Protein AF-S0G0C1-F1 (afdb_monomer)

Radius of gyration: 18.17 Å; Cα contacts (8 Å, |Δi|>4): 486; chains: 1; bounding box: 39×40×50 Å

Secondary structure (DSSP, 8-state):
-TT-----HHHHH-TT--EEEEEETTTTEEEEEE-TTT-----HHHHT-TT------------BSSTGGGT-S----------PPPHHHHHHHHHHHHHHHHTT-EEEEEEESS--SHHHHHHHHTTSTTT-GGGGTEEE-SSGGG-SEEEEESS-BTTTHHHHHHHHHHS-SS-EEEEESHHHHH-GGGTT-TTB-SSGGGTS--SEEE--SSPPHHHHHHHHHHHHTT-

Mean predicted aligned error: 5.71 Å

pLDDT: mean 88.4, std 12.8, range [38.88, 98.38]

Structure (mmCIF, N/CA/C/O backbone):
data_AF-S0G0C1-F1
#
_entry.id   AF-S0G0C1-F1
#
loop_
_atom_site.group_PDB
_atom_site.id
_atom_site.type_symbol
_atom_site.label_atom_id
_atom_site.label_alt_id
_atom_site.label_comp_id
_atom_site.label_asym_id
_atom_site.label_entity_id
_atom_site.label_seq_id
_atom_site.pdbx_PDB_ins_code
_atom_site.Cartn_x
_atom_site.Cartn_y
_atom_site.Cartn_z
_atom_site.occupancy
_atom_site.B_iso_or_equiv
_atom_site.auth_seq_id
_atom_site.auth_comp_id
_atom_site.auth_asym_id
_atom_site.auth_atom_id
_atom_site.pdbx_PDB_model_num
ATOM 1 N N . TYR A 1 1 ? 11.234 12.259 -21.292 1.00 58.41 1 TYR A N 1
ATOM 2 C CA . TYR A 1 1 ? 10.669 11.653 -22.522 1.00 58.41 1 TYR A CA 1
ATOM 3 C C . TYR A 1 1 ? 11.617 11.627 -23.709 1.00 58.41 1 TYR A C 1
ATOM 5 O O . TYR A 1 1 ? 11.768 10.564 -24.295 1.00 58.41 1 TYR A O 1
ATOM 13 N N . ASN A 1 2 ? 12.287 12.736 -24.037 1.00 68.00 2 ASN A N 1
ATOM 14 C CA . ASN A 1 2 ? 13.099 12.875 -25.260 1.00 68.00 2 ASN A CA 1
ATOM 15 C C . ASN A 1 2 ? 14.220 11.831 -25.434 1.00 68.00 2 ASN A C 1
ATOM 17 O O . ASN A 1 2 ? 14.673 11.603 -26.547 1.00 68.00 2 ASN A O 1
ATOM 21 N N . LYS A 1 3 ? 14.640 11.166 -24.351 1.00 79.38 3 LYS A N 1
ATOM 22 C CA . LYS A 1 3 ? 15.651 10.099 -24.375 1.00 79.38 3 LYS A CA 1
ATOM 23 C C . LYS A 1 3 ? 15.099 8.716 -24.766 1.00 79.38 3 LYS A C 1
ATOM 25 O O . LYS A 1 3 ? 15.868 7.824 -25.092 1.00 79.38 3 LYS A O 1
ATOM 30 N N . CYS A 1 4 ? 13.785 8.478 -24.717 1.00 84.25 4 CYS A N 1
ATOM 31 C CA . CYS A 1 4 ? 13.235 7.132 -24.921 1.00 84.25 4 CYS A CA 1
ATOM 32 C C . CYS A 1 4 ? 13.182 6.744 -26.408 1.00 84.25 4 CYS A C 1
ATOM 34 O O . CYS A 1 4 ? 12.347 7.248 -27.156 1.00 84.25 4 CYS A O 1
ATOM 36 N N . LYS A 1 5 ? 13.996 5.759 -26.814 1.00 86.88 5 LYS A N 1
ATOM 37 C CA . LYS A 1 5 ? 13.983 5.167 -28.169 1.00 86.88 5 LYS A CA 1
ATOM 38 C C . LYS A 1 5 ? 12.897 4.109 -28.407 1.00 86.88 5 LYS A C 1
ATOM 40 O O . LYS A 1 5 ? 12.878 3.485 -29.461 1.00 86.88 5 LYS A O 1
ATOM 45 N N . LYS A 1 6 ? 12.001 3.871 -27.440 1.00 86.19 6 LYS A N 1
ATOM 46 C CA . LYS A 1 6 ? 10.905 2.881 -27.539 1.00 86.19 6 LYS A CA 1
ATOM 47 C C . LYS A 1 6 ? 11.386 1.447 -27.844 1.00 86.19 6 LYS A C 1
ATOM 49 O O . LYS A 1 6 ? 10.664 0.664 -28.444 1.00 86.19 6 LYS A O 1
ATOM 54 N N . CYS A 1 7 ? 12.581 1.077 -27.375 1.00 88.88 7 CYS A N 1
ATOM 55 C CA . CYS A 1 7 ? 13.188 -0.244 -27.593 1.00 88.88 7 CYS A CA 1
ATOM 56 C C . CYS A 1 7 ? 12.572 -1.389 -26.764 1.00 88.88 7 CYS A C 1
ATOM 58 O O . CYS A 1 7 ? 13.008 -2.526 -26.884 1.00 88.88 7 CYS A O 1
ATOM 60 N N . MET A 1 8 ? 11.594 -1.099 -25.897 1.00 88.81 8 MET A N 1
ATOM 61 C CA . MET A 1 8 ? 10.890 -2.058 -25.026 1.00 88.81 8 MET A CA 1
ATOM 62 C C . MET A 1 8 ? 11.746 -2.811 -23.986 1.00 88.81 8 MET A C 1
ATOM 64 O O . MET A 1 8 ? 11.192 -3.612 -23.236 1.00 88.81 8 MET A O 1
ATOM 68 N N . ALA A 1 9 ? 13.041 -2.501 -23.848 1.00 91.12 9 ALA A N 1
ATOM 69 C CA . ALA A 1 9 ? 13.940 -3.139 -22.874 1.00 91.12 9 ALA A CA 1
ATOM 70 C C . ALA A 1 9 ? 13.406 -3.101 -21.424 1.00 91.12 9 ALA A C 1
ATOM 72 O O . ALA A 1 9 ? 13.517 -4.068 -20.671 1.00 91.12 9 ALA A O 1
ATOM 73 N N . CYS A 1 10 ? 12.762 -1.995 -21.042 1.00 90.31 10 CYS A N 1
ATOM 74 C CA . CYS A 1 10 ? 12.160 -1.825 -19.722 1.00 90.31 10 CYS A CA 1
ATOM 75 C C . CYS A 1 10 ? 10.945 -2.735 -19.485 1.00 90.31 10 CYS A C 1
ATOM 77 O O . CYS A 1 10 ? 10.747 -3.208 -18.370 1.00 90.31 10 CYS A O 1
ATOM 79 N N . THR A 1 11 ? 10.145 -3.005 -20.518 1.00 91.00 11 THR A N 1
ATOM 80 C CA . THR A 1 11 ? 9.007 -3.926 -20.435 1.00 91.00 11 THR A CA 1
ATOM 81 C C . THR A 1 11 ? 9.489 -5.367 -20.336 1.00 91.00 11 THR A C 1
ATOM 83 O O . THR A 1 11 ? 8.985 -6.103 -19.494 1.00 91.00 11 THR A O 1
ATOM 86 N N . SER A 1 12 ? 10.491 -5.762 -21.130 1.00 92.38 12 SER A N 1
ATOM 87 C CA . SER A 1 12 ? 11.014 -7.136 -21.117 1.00 92.38 12 SER A CA 1
ATOM 88 C C . SER A 1 12 ? 11.659 -7.534 -19.792 1.00 92.38 12 SER A C 1
ATOM 90 O O . SER A 1 12 ? 11.591 -8.700 -19.421 1.00 92.38 12 SER A O 1
ATOM 92 N N . ILE A 1 13 ? 12.269 -6.585 -19.074 1.00 94.94 13 ILE A N 1
ATOM 93 C CA . ILE A 1 13 ? 12.916 -6.861 -17.784 1.00 94.94 13 ILE A CA 1
ATOM 94 C C . ILE A 1 13 ? 11.969 -6.703 -16.586 1.00 94.94 13 ILE A C 1
ATOM 96 O O . ILE A 1 13 ? 12.332 -7.046 -15.464 1.00 94.94 13 ILE A O 1
ATOM 100 N N . CYS A 1 14 ? 10.766 -6.150 -16.779 1.00 93.44 14 CYS A N 1
ATOM 101 C CA . CYS A 1 14 ? 9.859 -5.858 -15.675 1.00 93.44 14 CYS A CA 1
ATOM 102 C C . CYS A 1 14 ? 9.277 -7.161 -15.096 1.00 93.44 14 CYS A C 1
ATOM 104 O O . CYS A 1 14 ? 8.438 -7.784 -15.750 1.00 93.44 14 CYS A O 1
ATOM 106 N N . PRO A 1 15 ? 9.625 -7.553 -13.855 1.00 93.94 15 PRO A N 1
ATOM 107 C CA . PRO A 1 15 ? 9.252 -8.862 -13.314 1.00 93.94 15 PRO A CA 1
ATOM 108 C C . PRO A 1 15 ? 7.744 -8.990 -13.089 1.00 93.94 15 PRO A C 1
ATOM 110 O O . PRO A 1 15 ? 7.184 -10.078 -13.170 1.00 93.94 15 PRO A O 1
ATOM 113 N N . THR A 1 16 ? 7.070 -7.869 -12.825 1.00 93.06 16 THR A N 1
ATOM 114 C CA . THR A 1 16 ? 5.619 -7.830 -12.655 1.00 93.06 16 THR A CA 1
ATOM 115 C C . THR A 1 16 ? 4.889 -7.420 -13.924 1.00 93.06 16 THR A C 1
ATOM 117 O O . THR A 1 16 ? 3.667 -7.411 -13.923 1.00 93.06 16 THR A O 1
ATOM 120 N N . GLY A 1 17 ? 5.572 -7.070 -15.017 1.00 91.69 17 GLY A N 1
ATOM 121 C CA . GLY A 1 17 ? 4.913 -6.533 -16.214 1.00 91.69 17 GLY A CA 1
ATOM 122 C C . GLY A 1 17 ? 4.162 -5.213 -15.976 1.00 91.69 17 GLY A C 1
ATOM 123 O O . GLY A 1 17 ? 3.226 -4.905 -16.705 1.00 91.69 17 GLY A O 1
ATOM 124 N N . ALA A 1 18 ? 4.553 -4.436 -14.960 1.00 91.38 18 ALA A N 1
ATOM 125 C CA . ALA A 1 18 ? 3.944 -3.145 -14.64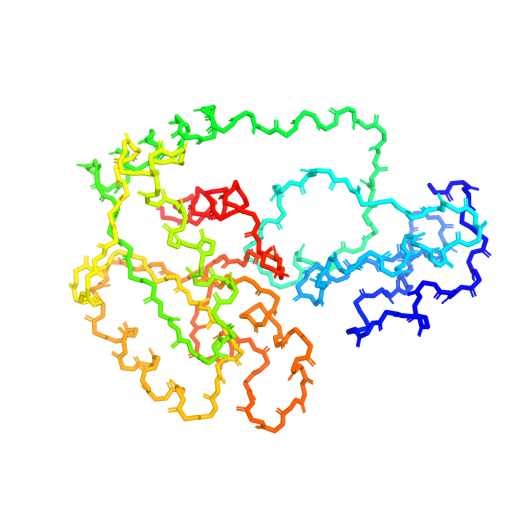0 1.00 91.38 18 ALA A CA 1
ATOM 126 C C . ALA A 1 18 ? 4.203 -2.063 -15.705 1.00 91.38 18 ALA A C 1
ATOM 128 O O . ALA A 1 18 ? 3.490 -1.064 -15.737 1.00 91.38 18 ALA A O 1
ATOM 129 N N . ILE A 1 19 ? 5.220 -2.232 -16.559 1.00 89.56 19 ILE A N 1
ATOM 130 C CA . ILE A 1 19 ? 5.557 -1.274 -17.620 1.00 89.56 19 ILE A CA 1
ATOM 131 C C . ILE A 1 19 ? 4.833 -1.649 -18.908 1.00 89.56 19 ILE A C 1
ATOM 133 O O . ILE A 1 19 ? 5.162 -2.647 -19.551 1.00 89.56 19 ILE A O 1
ATOM 137 N N . VAL A 1 20 ? 3.892 -0.802 -19.310 1.00 86.12 20 VAL A N 1
ATOM 138 C CA . VAL A 1 20 ? 3.053 -0.973 -20.500 1.00 86.12 20 VAL A CA 1
ATOM 139 C C . VAL A 1 20 ? 3.313 0.141 -21.509 1.00 86.12 2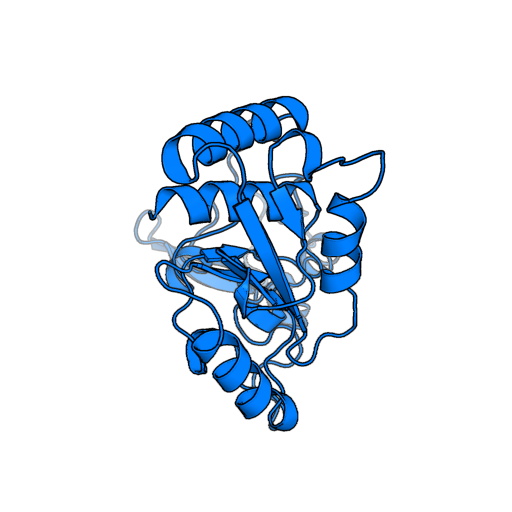0 VAL A C 1
ATOM 141 O O . VAL A 1 20 ? 3.807 1.203 -21.154 1.00 86.12 20 VAL A O 1
ATOM 144 N N . PHE A 1 21 ? 2.975 -0.078 -22.778 1.00 81.50 21 PHE A N 1
ATOM 145 C CA . PHE A 1 21 ? 2.969 0.984 -23.787 1.00 81.50 21 PHE A CA 1
ATOM 146 C C . PHE A 1 21 ? 1.531 1.416 -24.042 1.00 81.50 21 PHE A C 1
ATOM 148 O O . PHE A 1 21 ? 0.760 0.659 -24.639 1.00 81.50 21 PHE A O 1
ATOM 155 N N . ALA A 1 22 ? 1.186 2.620 -23.601 1.00 74.88 22 ALA A N 1
ATOM 156 C CA . ALA A 1 22 ? -0.139 3.196 -23.775 1.00 74.88 22 ALA A CA 1
ATOM 157 C C . ALA A 1 22 ? -0.137 4.213 -24.916 1.00 74.88 22 ALA A C 1
ATOM 159 O O . ALA A 1 22 ? 0.857 4.913 -25.136 1.00 74.88 22 ALA A O 1
ATOM 160 N N . ASP A 1 23 ? -1.246 4.276 -25.647 1.00 68.81 23 ASP A N 1
ATOM 161 C CA . ASP A 1 23 ? -1.465 5.308 -26.652 1.00 68.81 23 ASP A CA 1
ATOM 162 C C . ASP A 1 23 ? -1.625 6.667 -25.961 1.00 68.81 23 ASP A C 1
ATOM 164 O O . ASP A 1 23 ? -2.352 6.804 -24.977 1.00 68.81 23 ASP A O 1
ATOM 168 N N . ASN A 1 24 ? -0.903 7.673 -26.450 1.00 64.88 24 ASN A N 1
ATOM 169 C CA . ASN A 1 24 ? -1.082 9.053 -26.031 1.00 64.88 24 ASN A CA 1
ATOM 170 C C . ASN A 1 24 ? -1.898 9.791 -27.097 1.00 64.88 24 ASN A C 1
ATOM 172 O O . ASN A 1 24 ? -1.365 10.130 -28.158 1.00 64.88 24 ASN A O 1
ATOM 176 N N . ASP A 1 25 ? -3.163 10.082 -26.791 1.00 57.62 25 ASP A N 1
ATOM 177 C CA . ASP A 1 25 ? -4.084 10.794 -27.687 1.00 57.62 25 ASP A CA 1
ATOM 178 C C . ASP A 1 25 ? -3.567 12.182 -28.102 1.00 57.62 25 ASP A C 1
ATOM 180 O O . ASP A 1 25 ? -3.892 12.665 -29.188 1.00 57.62 25 ASP A O 1
ATOM 184 N N . ARG A 1 26 ? -2.718 12.819 -27.278 1.00 58.47 26 ARG A N 1
ATOM 185 C CA . ARG A 1 26 ? -2.145 14.145 -27.574 1.00 58.47 26 ARG A CA 1
ATOM 186 C C . ARG A 1 26 ? -1.020 14.098 -28.602 1.00 58.47 26 ARG A C 1
ATOM 188 O O . ARG A 1 26 ? -0.867 15.039 -29.371 1.00 58.47 26 ARG A O 1
ATOM 195 N N . GLU A 1 27 ? -0.239 13.023 -28.622 1.00 59.16 27 GLU A N 1
ATOM 196 C CA . GLU A 1 27 ? 0.945 12.909 -29.487 1.00 59.16 27 GLU A CA 1
ATOM 197 C C . GLU A 1 27 ? 0.770 11.878 -30.607 1.00 59.16 27 GLU A C 1
ATOM 199 O O . GLU A 1 27 ? 1.657 11.743 -31.445 1.00 59.16 27 GLU A O 1
ATOM 204 N N . LYS A 1 28 ? -0.352 11.139 -30.641 1.00 60.28 28 LYS A N 1
ATOM 205 C CA . LYS A 1 28 ? -0.570 9.982 -31.532 1.00 60.28 28 LYS A CA 1
ATOM 206 C C . LYS A 1 28 ? 0.601 8.994 -31.500 1.00 60.28 28 LYS A C 1
ATOM 208 O O . LYS A 1 28 ? 0.934 8.370 -32.507 1.00 60.28 28 LYS A O 1
ATOM 213 N N . THR A 1 29 ? 1.262 8.866 -30.350 1.00 64.31 29 THR A N 1
ATOM 214 C CA . THR A 1 29 ? 2.368 7.927 -30.178 1.00 64.31 29 THR A CA 1
ATOM 215 C C . THR A 1 29 ? 2.191 7.067 -28.940 1.00 64.31 29 THR A C 1
ATOM 217 O O . THR A 1 29 ? 1.666 7.512 -27.922 1.00 64.31 29 THR A O 1
ATOM 220 N N . ARG A 1 30 ? 2.668 5.819 -29.024 1.00 72.00 30 ARG A N 1
ATOM 221 C CA . ARG A 1 30 ? 2.769 4.931 -27.866 1.00 72.00 30 ARG A CA 1
ATOM 222 C C . ARG A 1 30 ? 3.937 5.349 -26.989 1.00 72.00 30 ARG A C 1
ATOM 224 O O . ARG A 1 30 ? 5.081 5.392 -27.460 1.00 72.00 30 ARG A O 1
ATOM 231 N N . LEU A 1 31 ? 3.645 5.630 -25.725 1.00 75.19 31 LEU A N 1
ATOM 232 C CA . LEU A 1 31 ? 4.629 5.964 -24.703 1.00 75.19 31 LEU A CA 1
ATOM 233 C C . LEU A 1 31 ? 4.635 4.892 -23.609 1.00 75.19 31 LEU A C 1
ATOM 235 O O . LEU A 1 31 ? 3.587 4.310 -23.314 1.00 75.19 31 LEU A O 1
ATOM 239 N N . PRO A 1 32 ? 5.801 4.614 -23.001 1.00 78.75 32 PRO A N 1
ATOM 240 C CA . PRO A 1 32 ? 5.847 3.762 -21.828 1.00 78.75 32 PRO A CA 1
ATOM 241 C C . PRO A 1 32 ? 5.080 4.426 -20.675 1.00 78.75 32 PRO A C 1
ATOM 243 O O . PRO A 1 32 ? 5.220 5.622 -20.417 1.00 78.75 32 PRO A O 1
ATOM 246 N N . ALA A 1 33 ? 4.294 3.629 -19.970 1.00 83.25 33 ALA A N 1
ATOM 247 C CA . ALA A 1 33 ? 3.552 3.980 -18.775 1.00 83.25 33 ALA A CA 1
ATOM 248 C C . ALA A 1 33 ? 3.768 2.895 -17.716 1.00 83.25 33 ALA A C 1
ATOM 250 O O . ALA A 1 33 ? 4.158 1.769 -18.029 1.00 83.25 33 ALA A O 1
ATOM 251 N N . VAL A 1 34 ? 3.537 3.245 -16.453 1.00 87.31 34 VAL A N 1
ATOM 252 C CA . VAL A 1 34 ? 3.719 2.330 -15.325 1.00 87.31 34 VAL A CA 1
ATOM 253 C C . VAL A 1 34 ? 2.393 2.179 -14.600 1.00 87.31 34 VAL A C 1
ATOM 255 O O . VAL A 1 34 ? 1.842 3.161 -14.112 1.00 87.31 34 VAL A O 1
ATOM 258 N N . ASN A 1 35 ? 1.918 0.943 -14.496 1.00 90.12 35 ASN A N 1
ATOM 259 C CA . ASN A 1 35 ? 0.816 0.571 -13.620 1.00 90.12 35 ASN A CA 1
ATOM 260 C C . ASN A 1 35 ? 1.337 0.563 -12.178 1.00 90.12 35 ASN A C 1
ATOM 262 O O . ASN A 1 35 ? 2.011 -0.381 -11.754 1.00 90.12 35 ASN A O 1
ATOM 266 N N . LEU A 1 36 ? 1.084 1.637 -11.428 1.00 91.38 36 LEU A N 1
ATOM 267 C CA . LEU A 1 36 ? 1.636 1.811 -10.079 1.00 91.38 36 LEU A CA 1
ATOM 268 C C . LEU A 1 36 ? 1.088 0.790 -9.081 1.00 91.38 36 LEU A C 1
ATOM 270 O O . LEU A 1 36 ? 1.766 0.470 -8.111 1.00 91.38 36 LEU A O 1
ATOM 274 N N . ASP A 1 37 ? -0.099 0.241 -9.330 1.00 92.12 37 ASP A N 1
ATOM 275 C CA . ASP A 1 37 ? -0.665 -0.830 -8.514 1.00 92.12 37 ASP A CA 1
ATOM 276 C C . ASP A 1 37 ? 0.098 -2.157 -8.657 1.00 92.12 37 ASP A C 1
ATOM 278 O O . ASP A 1 37 ? 0.025 -2.987 -7.752 1.00 92.12 37 ASP A O 1
ATOM 282 N N . GLU A 1 38 ? 0.836 -2.357 -9.755 1.00 92.06 38 GLU A N 1
ATOM 283 C CA . GLU A 1 38 ? 1.632 -3.563 -10.041 1.00 92.06 38 GLU A CA 1
ATOM 284 C C . GLU A 1 38 ? 3.149 -3.346 -9.881 1.00 92.06 38 GLU A C 1
ATOM 286 O O . GLU A 1 38 ? 3.923 -4.308 -9.819 1.00 92.06 38 GLU A O 1
ATOM 291 N N . CYS A 1 39 ? 3.606 -2.092 -9.844 1.00 92.38 39 CYS A N 1
ATOM 292 C CA . CYS A 1 39 ? 5.021 -1.761 -9.727 1.00 92.38 39 CYS A CA 1
ATOM 293 C C . CYS A 1 39 ? 5.558 -2.101 -8.329 1.00 92.38 39 CYS A C 1
ATOM 295 O O . CYS A 1 39 ? 5.056 -1.617 -7.317 1.00 92.38 39 CYS A O 1
ATOM 297 N N . ILE A 1 40 ? 6.639 -2.883 -8.281 1.00 93.88 40 ILE A N 1
ATOM 298 C CA . ILE A 1 40 ? 7.344 -3.230 -7.035 1.00 93.88 40 ILE A CA 1
ATOM 299 C C . ILE A 1 40 ? 8.591 -2.369 -6.785 1.00 93.88 40 ILE A C 1
ATOM 301 O O . ILE A 1 40 ? 9.372 -2.674 -5.897 1.00 93.88 40 ILE A O 1
ATOM 305 N N . PHE A 1 41 ? 8.807 -1.317 -7.582 1.00 92.31 41 PHE A N 1
ATOM 306 C CA . PHE A 1 41 ? 9.917 -0.364 -7.422 1.00 92.31 41 PHE A CA 1
ATOM 307 C C . PHE A 1 41 ? 11.326 -0.998 -7.373 1.00 92.31 41 PHE A C 1
ATOM 309 O O . PHE A 1 41 ? 12.247 -0.438 -6.792 1.00 92.31 41 PHE A O 1
ATOM 316 N N . CYS A 1 42 ? 11.519 -2.135 -8.051 1.00 93.88 42 CYS A N 1
ATOM 317 C CA . CYS A 1 42 ? 12.779 -2.896 -8.079 1.00 93.88 42 CYS A CA 1
ATOM 318 C C . CYS A 1 42 ? 13.929 -2.265 -8.886 1.00 93.88 42 CYS A C 1
ATOM 320 O O . CYS A 1 42 ? 15.000 -2.849 -8.943 1.00 93.88 42 CYS A O 1
ATOM 322 N N . ARG A 1 43 ? 13.712 -1.121 -9.549 1.00 93.25 43 ARG A N 1
ATOM 323 C CA . ARG A 1 43 ? 14.701 -0.398 -10.381 1.00 93.25 43 ARG A CA 1
ATOM 324 C C . ARG A 1 43 ? 15.252 -1.096 -11.624 1.00 93.25 43 ARG A C 1
ATOM 326 O O . ARG A 1 43 ? 15.898 -0.426 -12.421 1.00 93.25 43 ARG A O 1
ATOM 333 N N . PHE A 1 44 ? 14.911 -2.351 -11.907 1.00 94.62 44 PHE A N 1
ATOM 334 C CA . PHE A 1 44 ? 15.421 -3.028 -13.109 1.00 94.62 44 PHE A CA 1
ATOM 335 C C . PHE A 1 44 ? 15.173 -2.271 -14.420 1.00 94.62 44 PHE A C 1
ATOM 337 O O . PHE A 1 44 ? 16.005 -2.308 -15.321 1.00 94.62 44 PHE A O 1
ATOM 34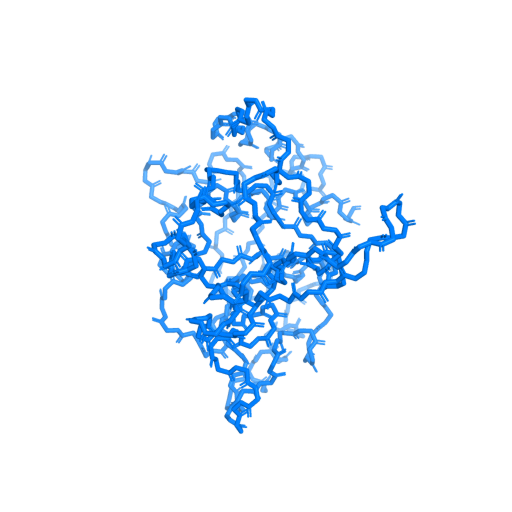4 N N . CYS A 1 45 ? 14.058 -1.550 -14.539 1.00 92.38 45 CYS A N 1
ATOM 345 C CA . CYS A 1 45 ? 13.772 -0.736 -15.717 1.00 92.38 45 CYS A CA 1
ATOM 346 C C . CYS A 1 45 ? 14.671 0.500 -15.869 1.00 92.38 45 CYS A C 1
ATOM 348 O O . CYS A 1 45 ? 14.900 0.925 -16.998 1.00 92.38 45 CYS A O 1
ATOM 350 N N . GLU A 1 46 ? 15.148 1.068 -14.763 1.00 91.94 46 GLU A N 1
ATOM 351 C CA . GLU A 1 46 ? 16.103 2.180 -14.718 1.00 91.94 46 GLU A CA 1
ATOM 352 C C . GLU A 1 46 ? 17.505 1.663 -15.069 1.00 91.94 46 GLU A C 1
ATOM 354 O O . GLU A 1 46 ? 18.134 2.180 -15.989 1.00 91.94 46 GLU A O 1
ATOM 359 N N . GLU A 1 47 ? 17.932 0.567 -14.437 1.00 94.19 47 GLU A N 1
ATOM 360 C CA . GLU A 1 47 ? 19.251 -0.053 -14.646 1.00 94.19 47 GLU A CA 1
ATOM 361 C C . GLU A 1 47 ? 19.458 -0.584 -16.071 1.00 94.19 47 GLU A C 1
ATOM 363 O O . GLU A 1 47 ? 20.560 -0.517 -16.608 1.00 94.19 47 GLU A O 1
ATOM 368 N N . ASN A 1 48 ? 18.398 -1.097 -16.703 1.00 93.88 48 ASN A N 1
ATOM 369 C CA . ASN A 1 48 ? 18.471 -1.717 -18.030 1.00 93.88 48 ASN A CA 1
ATOM 370 C C . ASN A 1 48 ? 18.011 -0.788 -19.162 1.00 93.88 48 ASN A C 1
ATOM 372 O O . ASN A 1 48 ? 17.842 -1.244 -20.294 1.00 93.88 48 ASN A O 1
ATOM 376 N N . CYS A 1 49 ? 17.766 0.500 -18.897 1.00 91.50 49 CYS A N 1
ATOM 377 C CA . CYS A 1 49 ? 17.421 1.445 -19.955 1.00 91.50 49 CYS A CA 1
ATOM 378 C C . CYS A 1 49 ? 18.697 1.937 -20.663 1.00 91.50 49 CYS A C 1
ATOM 380 O O . CYS A 1 49 ? 19.431 2.724 -20.067 1.00 91.50 49 CYS A O 1
ATOM 382 N N . PRO A 1 50 ? 18.941 1.594 -21.948 1.00 91.06 50 PRO A N 1
ATOM 383 C CA . PRO A 1 50 ? 20.184 1.978 -22.634 1.00 91.06 50 PRO A CA 1
ATOM 384 C C . PRO A 1 50 ? 20.374 3.495 -22.756 1.00 91.06 50 PRO A C 1
ATOM 386 O O . PRO A 1 50 ? 21.490 3.986 -22.864 1.00 91.06 50 PRO A O 1
ATOM 389 N N . GLU A 1 51 ? 19.268 4.239 -22.737 1.00 90.06 51 GLU A N 1
ATOM 390 C CA . GLU A 1 51 ? 19.244 5.691 -22.923 1.00 90.06 51 GLU A CA 1
ATOM 391 C C . GLU A 1 51 ? 19.086 6.463 -21.603 1.00 90.06 51 GLU A C 1
ATOM 393 O O . GLU A 1 51 ? 18.991 7.692 -21.619 1.00 90.06 51 GLU A O 1
ATOM 398 N N . GLY A 1 52 ? 18.962 5.763 -20.465 1.00 87.19 52 GLY A N 1
ATOM 399 C CA . GLY A 1 52 ? 18.649 6.391 -19.176 1.00 87.19 52 GLY A CA 1
ATOM 400 C C . GLY A 1 52 ? 17.347 7.205 -19.213 1.00 87.19 52 GLY A C 1
ATOM 401 O O . GLY A 1 52 ? 17.261 8.295 -18.649 1.00 87.19 52 GLY A O 1
ATOM 402 N N . ALA A 1 53 ? 16.346 6.729 -19.961 1.00 86.12 53 ALA A N 1
ATOM 403 C CA . ALA A 1 53 ? 15.081 7.434 -20.167 1.00 86.12 53 ALA A CA 1
ATOM 404 C C . ALA A 1 53 ? 14.067 7.229 -19.027 1.00 86.12 53 ALA A C 1
ATOM 406 O O . ALA A 1 53 ? 13.071 7.951 -18.970 1.00 86.12 53 ALA A O 1
ATOM 407 N N . ILE A 1 54 ? 14.305 6.245 -18.157 1.00 84.62 54 ILE A N 1
ATOM 408 C CA . ILE A 1 54 ? 13.504 5.932 -16.970 1.00 84.62 54 ILE A CA 1
ATOM 409 C C . ILE A 1 54 ? 14.376 6.196 -15.749 1.00 84.62 54 ILE A C 1
ATOM 411 O O . ILE A 1 54 ? 15.518 5.751 -15.712 1.00 84.62 54 ILE A O 1
ATOM 415 N N . CYS A 1 55 ? 13.824 6.906 -14.770 1.00 84.44 55 CYS A N 1
ATOM 416 C CA . CYS A 1 55 ? 14.491 7.239 -13.519 1.00 84.44 55 CYS A CA 1
ATOM 417 C C . CYS A 1 55 ? 13.482 7.124 -12.372 1.00 84.44 55 CYS A C 1
ATOM 419 O O . CYS A 1 55 ? 12.338 7.577 -12.514 1.00 84.44 55 CYS A O 1
ATOM 421 N N . LEU A 1 56 ? 13.878 6.508 -11.256 1.00 83.38 56 LEU A N 1
ATOM 422 C CA . LEU A 1 56 ? 13.051 6.491 -10.050 1.00 83.38 56 LEU A CA 1
ATOM 423 C C . LEU A 1 56 ? 13.247 7.789 -9.268 1.00 83.38 56 LEU A C 1
ATOM 425 O O . LEU A 1 56 ? 14.351 8.117 -8.837 1.00 83.38 56 LEU A O 1
ATOM 429 N N . THR A 1 57 ? 12.148 8.493 -9.015 1.00 82.38 57 THR A N 1
ATOM 430 C CA . THR A 1 57 ? 12.151 9.709 -8.198 1.00 82.38 57 THR A CA 1
ATOM 431 C C . THR A 1 57 ? 11.880 9.395 -6.725 1.00 82.38 57 THR A C 1
ATOM 433 O O . THR A 1 57 ? 11.532 8.274 -6.351 1.00 82.38 57 THR A O 1
ATOM 436 N N . ASN A 1 58 ? 12.018 10.406 -5.865 1.00 81.12 58 ASN A N 1
ATOM 437 C CA . ASN A 1 58 ? 11.670 10.313 -4.444 1.00 81.12 58 ASN A CA 1
ATOM 438 C C . ASN A 1 58 ? 10.204 10.659 -4.139 1.00 81.12 58 ASN A C 1
ATOM 440 O O . ASN A 1 58 ? 9.835 10.752 -2.969 1.00 81.12 58 ASN A O 1
ATOM 444 N N . ARG A 1 59 ? 9.370 10.836 -5.170 1.00 83.31 59 ARG A N 1
ATOM 445 C CA . ARG A 1 59 ? 7.949 11.144 -5.010 1.00 83.31 59 ARG A CA 1
ATOM 446 C C . ARG A 1 59 ? 7.231 9.977 -4.335 1.00 83.31 59 ARG A C 1
ATOM 448 O O . ARG A 1 59 ? 7.283 8.850 -4.824 1.00 83.31 59 ARG A O 1
ATOM 455 N N . PHE A 1 60 ? 6.528 10.257 -3.244 1.00 86.88 60 PHE A N 1
ATOM 456 C CA . PHE A 1 60 ? 5.825 9.243 -2.450 1.00 86.88 60 PHE A CA 1
ATOM 457 C C . PHE A 1 60 ? 4.302 9.447 -2.438 1.00 86.88 60 PHE A C 1
ATOM 459 O O . PHE A 1 60 ? 3.558 8.557 -2.026 1.00 86.88 60 PHE A O 1
ATOM 466 N N . GLU A 1 61 ? 3.818 10.587 -2.935 1.00 89.06 61 GLU A N 1
ATOM 467 C CA . GLU A 1 61 ? 2.414 11.000 -3.007 1.00 89.06 61 GLU A CA 1
ATOM 468 C C . GLU A 1 61 ? 1.663 10.279 -4.143 1.00 89.06 61 GLU A C 1
ATOM 470 O O . GLU A 1 61 ? 1.070 10.895 -5.032 1.00 89.06 61 GLU A O 1
ATOM 475 N N . LEU A 1 62 ? 1.741 8.947 -4.143 1.00 90.12 62 LEU A N 1
ATOM 476 C CA . LEU A 1 62 ? 1.246 8.073 -5.208 1.00 90.12 62 LEU A CA 1
ATOM 477 C C . LEU A 1 62 ? -0.072 7.377 -4.856 1.00 90.12 62 LEU A C 1
ATOM 479 O O . LEU A 1 62 ? -0.673 6.755 -5.726 1.00 90.12 62 LEU A O 1
ATOM 483 N N . ALA A 1 63 ? -0.531 7.464 -3.603 1.00 93.19 63 ALA A N 1
ATOM 484 C CA . ALA A 1 63 ? -1.770 6.818 -3.179 1.00 93.19 63 ALA A CA 1
ATOM 485 C C . ALA A 1 63 ? -2.971 7.332 -3.987 1.00 93.19 63 ALA A C 1
ATOM 487 O O . ALA A 1 63 ? -3.064 8.530 -4.261 1.00 93.19 63 ALA A O 1
ATOM 488 N N . GLN A 1 64 ? -3.922 6.466 -4.341 1.00 94.19 64 GLN A N 1
ATOM 489 C CA . GLN A 1 64 ? -5.103 6.822 -5.140 1.00 94.19 64 GLN A CA 1
ATOM 490 C C . GLN A 1 64 ? -6.392 6.209 -4.596 1.00 94.19 64 GLN A C 1
ATOM 492 O O . GLN A 1 64 ? -6.368 5.294 -3.785 1.00 94.19 64 GLN A O 1
ATOM 497 N N . LYS A 1 65 ? -7.537 6.738 -5.042 1.00 93.00 65 LYS A N 1
ATOM 498 C CA . LYS A 1 65 ? -8.875 6.292 -4.609 1.00 93.00 65 LYS A CA 1
ATOM 499 C C . LYS A 1 65 ? -9.404 5.080 -5.389 1.00 93.00 65 LYS A C 1
ATOM 501 O O . LYS A 1 65 ? -10.419 4.515 -4.998 1.00 93.00 65 LYS A O 1
ATOM 506 N N . SER A 1 66 ? -8.756 4.709 -6.492 1.00 92.56 66 SER A N 1
ATOM 507 C CA . SER A 1 66 ? -9.108 3.542 -7.303 1.00 92.56 66 SER A CA 1
ATOM 508 C C . SER A 1 66 ? -7.872 2.960 -7.991 1.00 92.56 66 SER A C 1
ATOM 510 O O . SER A 1 66 ? -6.849 3.643 -8.121 1.00 92.56 66 SER A O 1
ATOM 512 N N . ARG A 1 67 ? -7.966 1.705 -8.447 1.00 89.44 67 ARG A N 1
ATOM 513 C CA . ARG A 1 67 ? -6.895 1.036 -9.204 1.00 89.44 67 ARG A CA 1
ATOM 514 C C . ARG A 1 67 ? -6.685 1.668 -10.571 1.00 89.44 67 ARG A C 1
ATOM 516 O O . ARG A 1 67 ? -5.555 1.804 -11.019 1.00 89.44 67 ARG A O 1
ATOM 523 N N . GLU A 1 68 ? -7.756 2.111 -11.214 1.00 89.00 68 GLU A N 1
ATOM 524 C CA . GLU A 1 68 ? -7.707 2.767 -12.522 1.00 89.00 68 GLU A CA 1
ATOM 525 C C . GLU A 1 68 ? -6.884 4.056 -12.444 1.00 89.00 68 GLU A C 1
ATOM 527 O O . GLU A 1 68 ? -6.064 4.321 -13.319 1.00 89.00 68 GLU A O 1
ATOM 532 N N . ALA A 1 69 ? -7.017 4.813 -11.349 1.00 88.62 69 ALA A N 1
ATOM 533 C CA . ALA A 1 69 ? -6.216 6.010 -11.103 1.00 88.62 69 ALA A CA 1
ATOM 534 C C . ALA A 1 69 ? -4.725 5.710 -10.843 1.00 88.62 69 ALA A C 1
ATOM 536 O O . ALA A 1 69 ? -3.891 6.597 -11.004 1.00 88.62 69 ALA A O 1
ATOM 537 N N . LEU A 1 70 ? -4.365 4.476 -10.464 1.00 88.75 70 LEU A N 1
ATOM 538 C CA . LEU A 1 70 ? -2.967 4.017 -10.404 1.00 88.75 70 LEU A CA 1
ATOM 539 C C . LEU A 1 70 ? -2.421 3.581 -11.775 1.00 88.75 70 LEU A C 1
ATOM 541 O O . LEU A 1 70 ? -1.214 3.372 -11.904 1.00 88.75 70 LEU A O 1
ATOM 545 N N . ARG A 1 71 ? -3.288 3.449 -12.787 1.00 86.56 71 ARG A N 1
ATOM 546 C CA . ARG A 1 71 ? -2.964 2.972 -14.145 1.00 86.56 71 ARG A CA 1
ATOM 547 C C . ARG A 1 71 ? -3.142 4.029 -15.237 1.00 86.56 71 ARG A C 1
ATOM 549 O O . ARG A 1 71 ? -2.770 3.788 -16.385 1.00 86.56 71 ARG A O 1
ATOM 556 N N . SER A 1 72 ? -3.716 5.189 -14.921 1.00 68.81 72 SER A N 1
ATOM 557 C CA . SER A 1 72 ? -3.920 6.272 -15.888 1.00 68.81 72 SER A CA 1
ATOM 558 C C . SER A 1 72 ? -2.578 6.721 -16.494 1.00 68.81 72 SER A C 1
ATOM 560 O O . SER A 1 72 ? -1.728 7.269 -15.794 1.00 68.81 72 SER A O 1
ATOM 562 N N . SER A 1 73 ? -2.385 6.440 -17.789 1.00 54.44 73 SER A N 1
ATOM 563 C CA . SER A 1 73 ? -1.184 6.735 -18.595 1.00 54.44 73 SER A CA 1
ATOM 564 C C . SER A 1 73 ? -1.142 8.187 -19.104 1.00 54.44 73 SER A C 1
ATOM 566 O O . SER A 1 73 ? -2.204 8.797 -19.206 1.00 54.44 73 SER A O 1
ATOM 568 N N . PRO A 1 74 ? 0.012 8.730 -19.554 1.00 52.19 74 PRO A N 1
ATOM 569 C CA . PRO A 1 74 ? 1.398 8.424 -19.202 1.00 52.19 74 PRO A CA 1
ATOM 570 C C . PRO A 1 74 ? 1.832 9.257 -17.981 1.00 52.19 74 PRO A C 1
ATOM 572 O O . PRO A 1 74 ? 1.373 10.381 -17.778 1.00 52.19 74 PRO A O 1
ATOM 575 N N . LEU A 1 75 ? 2.747 8.724 -17.168 1.00 51.62 75 LEU A N 1
ATOM 576 C CA . LEU A 1 75 ? 3.374 9.464 -16.070 1.00 51.62 75 LEU A CA 1
ATOM 577 C C . LEU A 1 75 ? 4.196 10.624 -16.641 1.00 51.62 75 LEU A C 1
ATOM 579 O O . LEU A 1 75 ? 5.390 10.458 -16.875 1.00 51.62 75 LEU A O 1
ATOM 583 N N . TYR A 1 76 ? 3.578 11.794 -16.856 1.00 44.41 76 TYR A N 1
ATOM 584 C CA . TYR A 1 76 ? 4.280 13.074 -16.959 1.00 44.41 76 TYR A CA 1
ATOM 585 C C . TYR A 1 76 ? 5.095 13.259 -15.677 1.00 44.41 76 TYR A C 1
ATOM 587 O O . TYR A 1 76 ? 4.640 13.850 -14.705 1.00 44.41 76 TYR A O 1
ATOM 595 N N . ILE A 1 77 ? 6.304 12.703 -15.661 1.00 50.50 77 ILE A N 1
ATOM 596 C CA . ILE A 1 77 ? 7.361 13.139 -14.766 1.00 50.50 77 ILE A CA 1
ATOM 597 C C . ILE A 1 77 ? 7.924 14.380 -15.454 1.00 50.50 77 ILE A C 1
ATOM 599 O O . ILE A 1 77 ? 8.851 14.290 -16.261 1.00 50.50 77 ILE A O 1
ATOM 603 N N . GLN A 1 78 ? 7.253 15.517 -15.251 1.00 43.03 78 GLN A N 1
ATOM 604 C CA . GLN A 1 78 ? 7.889 16.807 -15.477 1.00 43.03 78 GLN A CA 1
ATOM 605 C C . GLN A 1 78 ? 9.088 16.908 -14.534 1.00 43.03 78 GLN A C 1
ATOM 607 O O . GLN A 1 78 ? 9.071 16.369 -13.427 1.00 43.03 78 GLN A O 1
ATOM 612 N N . GLU A 1 79 ? 10.113 17.608 -15.007 1.00 40.06 79 GLU A N 1
ATOM 613 C CA . GLU A 1 79 ? 11.261 18.119 -14.253 1.00 40.06 79 GLU A CA 1
ATOM 614 C C . GLU A 1 79 ? 10.835 19.160 -13.203 1.00 40.06 79 GLU A C 1
ATOM 616 O O . GLU A 1 79 ? 11.582 20.087 -12.912 1.00 40.06 79 GLU A O 1
ATOM 621 N N . ASP A 1 80 ? 9.629 19.048 -12.645 1.00 38.88 80 ASP A N 1
ATOM 622 C CA . ASP A 1 80 ? 9.315 19.811 -11.456 1.00 38.88 80 ASP A CA 1
ATOM 623 C C . ASP A 1 80 ? 10.261 19.276 -10.389 1.00 38.88 80 ASP A C 1
ATOM 625 O O . ASP A 1 80 ? 10.339 18.063 -10.167 1.00 38.88 80 ASP A O 1
ATOM 629 N N . GLU A 1 81 ? 11.031 20.164 -9.768 1.00 42.66 81 GLU A N 1
ATOM 630 C CA . GLU A 1 81 ? 11.696 19.886 -8.505 1.00 42.66 81 GLU A CA 1
ATOM 631 C C . GLU A 1 81 ? 10.619 19.376 -7.545 1.00 42.66 81 GLU A C 1
ATOM 633 O O . GLU A 1 81 ? 9.909 20.149 -6.902 1.00 42.66 81 GLU A O 1
ATOM 638 N N . VAL A 1 82 ? 10.412 18.056 -7.503 1.00 44.00 82 VAL A N 1
ATOM 639 C CA . VA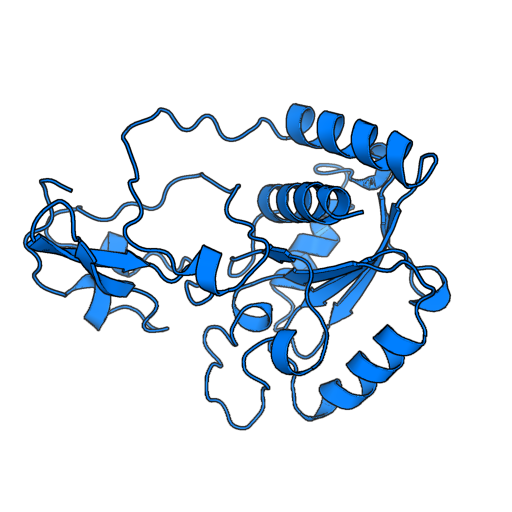L A 1 82 ? 9.433 17.460 -6.606 1.00 44.00 82 VAL A CA 1
ATOM 640 C C . VAL A 1 82 ? 10.073 17.502 -5.232 1.00 44.00 82 VAL A C 1
ATOM 642 O O . VAL A 1 82 ? 10.713 16.549 -4.783 1.00 44.00 82 VAL A O 1
ATOM 645 N N . MET A 1 83 ? 9.915 18.648 -4.577 1.00 44.34 83 MET A N 1
ATOM 646 C CA . MET A 1 83 ? 9.963 18.748 -3.135 1.00 44.34 83 MET A CA 1
ATOM 647 C C . MET A 1 83 ? 8.887 17.797 -2.616 1.00 44.34 83 MET A C 1
ATOM 649 O O . MET A 1 83 ? 7.707 18.143 -2.578 1.00 44.34 83 MET A O 1
ATOM 653 N N . GLY A 1 84 ? 9.280 16.566 -2.281 1.00 55.38 84 GLY A N 1
ATOM 654 C CA . GLY A 1 84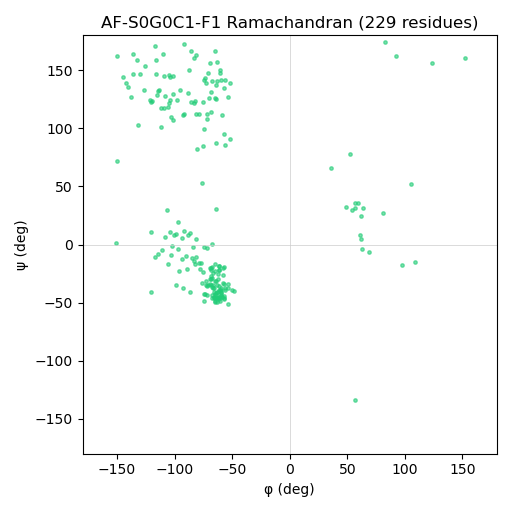 ? 8.418 15.702 -1.485 1.00 55.38 84 GLY A CA 1
ATOM 655 C C . GLY A 1 84 ? 7.987 16.485 -0.250 1.00 55.38 84 GLY A C 1
ATOM 656 O O . GLY A 1 84 ? 8.799 17.234 0.306 1.00 55.38 84 GLY A O 1
ATOM 657 N N . LEU A 1 85 ? 6.719 16.366 0.152 1.00 62.91 85 LEU A N 1
ATOM 658 C CA . LEU A 1 85 ? 6.274 17.039 1.370 1.00 62.91 85 LEU A CA 1
ATOM 659 C C . LEU A 1 85 ? 7.196 16.641 2.525 1.00 62.91 85 LEU A C 1
ATOM 661 O O . LEU A 1 85 ? 7.411 15.456 2.791 1.00 62.91 85 LEU A O 1
ATOM 665 N N . GLU A 1 86 ? 7.735 17.639 3.219 1.00 79.50 86 GLU A N 1
ATOM 666 C CA . GLU A 1 86 ? 8.494 17.388 4.433 1.00 79.50 86 GLU A CA 1
ATOM 667 C C . GLU A 1 86 ? 7.595 16.631 5.419 1.00 79.50 86 GLU A C 1
ATOM 669 O O . GLU A 1 86 ? 6.418 16.969 5.592 1.00 79.50 86 GLU A O 1
ATOM 674 N N . TYR A 1 87 ? 8.138 15.585 6.044 1.00 80.12 87 TYR A N 1
ATOM 675 C CA . TYR A 1 87 ? 7.396 14.673 6.920 1.00 80.12 87 TYR A CA 1
ATOM 676 C C . TYR A 1 87 ? 6.544 15.420 7.959 1.00 80.12 87 TYR A C 1
ATOM 678 O O . TYR A 1 87 ? 5.390 15.077 8.212 1.00 80.12 87 TYR A O 1
ATOM 686 N N . GLU A 1 88 ? 7.103 16.495 8.515 1.00 85.12 88 GLU A N 1
ATOM 687 C CA . GLU A 1 88 ? 6.456 17.341 9.512 1.00 85.12 88 GLU A CA 1
ATOM 688 C C . GLU A 1 88 ? 5.235 18.092 8.961 1.00 85.12 88 GLU A C 1
ATOM 690 O O . GLU A 1 88 ? 4.204 18.183 9.629 1.00 85.12 88 GLU A O 1
ATOM 695 N N . LEU A 1 89 ? 5.312 18.609 7.731 1.00 86.69 89 LEU A N 1
ATOM 696 C CA . LEU A 1 89 ? 4.193 19.300 7.091 1.00 86.69 89 LEU A CA 1
ATOM 697 C C . LEU A 1 89 ? 3.050 18.326 6.791 1.00 86.69 89 LEU A C 1
ATOM 699 O O . LEU A 1 89 ? 1.888 18.626 7.076 1.00 86.69 89 LEU A O 1
ATOM 703 N N . LEU A 1 90 ? 3.386 17.144 6.270 1.00 85.38 90 LEU A N 1
ATOM 704 C CA . LEU A 1 90 ? 2.419 16.078 6.018 1.00 85.38 90 LEU A CA 1
ATOM 705 C C . LEU A 1 90 ? 1.722 15.642 7.317 1.00 85.38 90 LEU A C 1
ATOM 707 O O . LEU A 1 90 ? 0.500 15.494 7.362 1.00 85.38 90 LEU A O 1
ATOM 711 N N . GLY A 1 91 ? 2.497 15.494 8.388 1.00 84.38 91 GLY A N 1
ATOM 712 C CA . GLY A 1 91 ? 1.999 15.167 9.715 1.00 84.38 91 GLY A CA 1
ATOM 713 C C . GLY A 1 91 ? 1.067 16.224 10.313 1.00 84.38 91 GLY A C 1
ATOM 714 O O . GLY A 1 91 ? 0.021 15.887 10.871 1.00 84.38 91 GLY A O 1
ATOM 715 N N . LYS A 1 92 ? 1.377 17.514 10.141 1.00 89.12 92 LYS A N 1
ATOM 716 C CA . LYS A 1 92 ? 0.491 18.616 10.563 1.00 89.12 92 LYS A CA 1
ATOM 717 C C . LYS A 1 92 ? -0.856 18.573 9.843 1.00 89.12 92 LYS A C 1
ATOM 719 O O . LYS A 1 92 ? -1.893 18.610 10.503 1.00 89.12 92 LYS A O 1
ATOM 724 N N . GLN A 1 93 ? -0.844 18.398 8.520 1.00 89.50 93 GLN A N 1
ATOM 725 C CA . GLN A 1 93 ? -2.072 18.248 7.727 1.00 89.50 93 GLN A CA 1
ATOM 726 C C . GLN A 1 93 ? -2.897 17.035 8.176 1.00 89.50 93 GLN A C 1
ATOM 728 O O . GLN A 1 93 ? -4.128 17.092 8.238 1.00 89.50 93 GLN A O 1
ATOM 733 N N . LEU A 1 94 ? -2.223 15.929 8.502 1.00 88.06 94 LEU A N 1
ATOM 734 C CA . LEU A 1 94 ? -2.865 14.726 9.020 1.00 88.06 94 LEU A CA 1
ATOM 735 C C . LEU A 1 94 ? -3.546 14.991 10.361 1.00 88.06 94 LEU A C 1
ATOM 737 O O . LEU A 1 94 ? -4.730 14.690 10.504 1.00 88.06 94 LEU A O 1
ATOM 741 N N . LYS A 1 95 ? -2.834 15.617 11.300 1.00 89.56 95 LYS A N 1
ATOM 742 C CA . LYS A 1 95 ? -3.360 15.974 12.619 1.00 89.56 95 LYS A CA 1
ATOM 743 C C . LYS A 1 95 ? -4.602 16.857 12.524 1.00 89.56 95 LYS A C 1
ATOM 745 O O . LYS A 1 95 ? -5.604 16.568 13.174 1.00 89.56 95 LYS A O 1
ATOM 750 N N . GLU A 1 96 ? -4.567 17.897 11.693 1.00 91.00 96 GLU A N 1
ATOM 751 C CA . GLU A 1 96 ? -5.714 18.788 11.470 1.00 91.00 96 GLU A CA 1
ATOM 752 C C . GLU A 1 96 ? -6.945 18.013 10.983 1.00 91.00 96 GLU A C 1
ATOM 754 O O . GLU A 1 96 ? -8.046 18.167 11.524 1.00 91.00 96 GLU A O 1
ATOM 759 N N . LYS A 1 97 ? -6.758 17.107 10.013 1.00 89.00 97 LYS A N 1
ATOM 760 C CA . LYS A 1 97 ? -7.854 16.271 9.515 1.00 89.00 97 LYS A CA 1
ATOM 761 C C . LYS A 1 97 ? -8.377 15.300 10.566 1.00 89.00 97 LYS A C 1
ATOM 763 O O . LYS A 1 97 ? -9.595 15.219 10.730 1.00 89.00 97 LYS A O 1
ATOM 768 N N . VAL A 1 98 ? -7.499 14.608 11.293 1.00 87.69 98 VAL A N 1
ATOM 769 C CA . VAL A 1 98 ? -7.888 13.693 12.381 1.00 87.69 98 VAL A CA 1
ATOM 770 C C . VAL A 1 98 ? -8.719 14.434 13.429 1.00 87.69 98 VAL A C 1
ATOM 772 O O . VAL A 1 98 ? -9.780 13.960 13.832 1.00 87.69 98 VAL A O 1
ATOM 775 N N . TYR A 1 99 ? -8.296 15.638 13.816 1.00 89.31 99 TYR A N 1
ATOM 776 C CA . TYR A 1 99 ? -9.011 16.456 14.795 1.00 89.31 99 TYR A CA 1
ATOM 777 C C . TYR A 1 99 ? -10.395 16.865 14.293 1.00 89.31 99 TYR A C 1
ATOM 779 O O . TYR A 1 99 ? -11.366 16.765 15.041 1.00 89.31 99 TYR A O 1
ATOM 787 N N . SER A 1 100 ? -10.496 17.275 13.026 1.00 88.88 100 SER A N 1
ATOM 788 C CA . SER A 1 100 ? -11.769 17.700 12.434 1.00 88.88 100 SER A CA 1
ATOM 789 C C . SER A 1 100 ? -12.771 16.559 12.223 1.00 88.88 100 SER A C 1
ATOM 791 O O . SER A 1 100 ? -13.972 16.783 12.347 1.00 88.88 100 SER A O 1
ATOM 793 N N . ARG A 1 101 ? -12.304 15.343 11.901 1.00 87.44 101 ARG A N 1
ATOM 794 C CA . ARG A 1 101 ? -13.170 14.216 11.511 1.00 87.44 101 ARG A CA 1
ATOM 795 C C . ARG A 1 101 ? -13.457 13.229 12.634 1.00 87.44 101 ARG A C 1
ATOM 797 O O . ARG A 1 101 ? -14.563 12.708 12.693 1.00 87.44 101 ARG A O 1
ATOM 804 N N . PHE A 1 102 ? -12.489 12.996 13.516 1.00 85.38 102 PHE A N 1
ATOM 805 C CA . PHE A 1 102 ? -12.562 11.952 14.543 1.00 85.38 102 PHE A CA 1
ATOM 806 C C . PHE A 1 102 ? -12.452 12.498 15.968 1.00 85.38 102 PHE A C 1
ATOM 808 O O . PHE A 1 102 ? -12.269 11.743 16.917 1.00 85.38 102 PHE A O 1
ATOM 815 N N . GLY A 1 103 ? -12.526 13.820 16.152 1.00 81.25 103 GLY A N 1
ATOM 816 C CA . GLY A 1 103 ? -12.516 14.403 17.492 1.00 81.25 103 GLY A CA 1
ATOM 817 C C . GLY A 1 103 ? -11.217 14.152 18.262 1.00 81.25 103 GLY A C 1
ATOM 818 O O . GLY A 1 103 ? -11.266 14.110 19.490 1.00 81.25 103 GLY A O 1
ATOM 819 N N . LYS A 1 104 ? -10.085 14.060 17.533 1.00 82.31 104 LYS A N 1
ATOM 820 C CA . LYS A 1 104 ? -8.663 14.014 17.969 1.00 82.31 104 LYS A CA 1
ATOM 821 C C . LYS A 1 104 ? -7.939 12.675 17.807 1.00 82.31 104 LYS A C 1
ATOM 823 O O . LYS A 1 104 ? -6.712 12.698 17.850 1.00 82.31 104 LYS A O 1
ATOM 828 N N . SER A 1 105 ? -8.633 11.558 17.592 1.00 92.50 105 SER A N 1
ATOM 829 C CA . SER A 1 105 ? -7.985 10.238 17.511 1.00 92.50 105 SER A CA 1
ATOM 830 C C . SER A 1 105 ? -8.539 9.372 16.385 1.00 92.50 105 SER A C 1
ATOM 832 O O . SER A 1 105 ? -9.741 9.136 16.345 1.00 92.50 105 SER A O 1
ATOM 834 N N . LEU A 1 106 ? -7.663 8.854 15.526 1.00 94.88 106 LEU A N 1
ATOM 835 C CA . LEU A 1 106 ? -7.963 7.814 14.546 1.00 94.88 106 LEU A CA 1
ATOM 836 C C . LEU A 1 106 ? -7.381 6.484 15.033 1.00 94.88 106 LEU A C 1
ATOM 838 O O . LEU A 1 106 ? -6.164 6.368 15.207 1.00 94.88 106 LEU A O 1
ATOM 842 N N . HIS A 1 107 ? -8.227 5.470 15.188 1.00 96.75 107 HIS A N 1
ATOM 843 C CA . HIS A 1 107 ? -7.788 4.130 15.564 1.00 96.75 107 HIS A CA 1
ATOM 844 C C . HIS A 1 107 ? -7.665 3.233 14.337 1.00 96.75 107 HIS A C 1
ATOM 846 O O . HIS 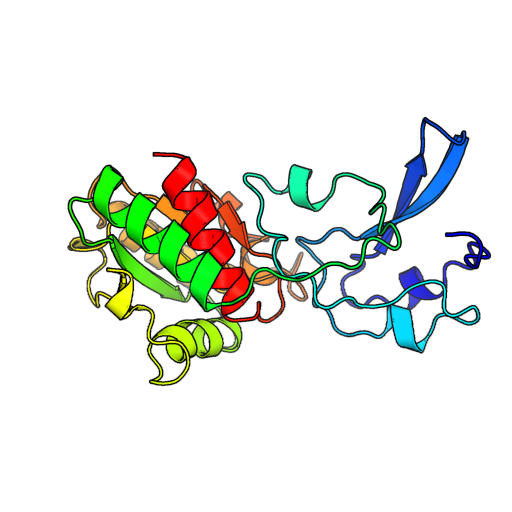A 1 107 ? -8.615 3.034 13.578 1.00 96.75 107 HIS A O 1
ATOM 852 N N . ILE A 1 108 ? -6.483 2.660 14.150 1.00 97.56 108 ILE A N 1
ATOM 853 C CA . ILE A 1 108 ? -6.147 1.832 12.998 1.00 97.56 108 ILE A CA 1
ATOM 854 C C . ILE A 1 108 ? -5.923 0.392 13.450 1.00 97.56 108 ILE A C 1
ATOM 856 O O . ILE A 1 108 ? -5.160 0.142 14.382 1.00 97.56 108 ILE A O 1
ATOM 860 N N . ARG A 1 109 ? -6.519 -0.577 12.752 1.00 97.88 109 ARG A N 1
ATOM 861 C CA . ARG A 1 109 ? -6.098 -1.981 12.831 1.00 97.88 109 ARG A CA 1
ATOM 862 C C . ARG A 1 109 ? -5.428 -2.382 11.525 1.00 97.88 109 ARG A C 1
ATOM 864 O O . ARG A 1 109 ? -6.057 -2.390 10.472 1.00 97.88 109 ARG A O 1
ATOM 871 N N . GLU A 1 110 ? -4.153 -2.732 11.602 1.00 97.88 110 GLU A N 1
ATOM 872 C CA . GLU A 1 110 ? -3.470 -3.419 10.508 1.00 97.88 110 GLU A CA 1
ATOM 873 C C . GLU A 1 110 ? -3.946 -4.880 10.423 1.00 97.88 110 GLU A C 1
ATOM 875 O O . GLU A 1 110 ? -4.232 -5.522 11.428 1.00 97.88 110 GLU A O 1
ATOM 880 N N . VAL A 1 111 ? -4.157 -5.386 9.215 1.00 97.88 111 VAL A N 1
ATOM 881 C CA . VAL A 1 111 ? -4.641 -6.742 8.970 1.00 97.88 111 VAL A CA 1
ATOM 882 C C . VAL A 1 111 ? -3.752 -7.364 7.910 1.00 97.88 111 VAL A C 1
ATOM 884 O O . VAL A 1 111 ? -3.903 -7.084 6.720 1.00 97.88 111 VAL A O 1
ATOM 887 N N . ASP A 1 112 ? -2.852 -8.234 8.354 1.00 97.56 112 ASP A N 1
ATOM 888 C CA . ASP A 1 112 ? -2.092 -9.099 7.464 1.00 97.56 112 ASP A CA 1
ATOM 889 C C . ASP A 1 112 ? -3.031 -10.132 6.828 1.00 97.56 112 ASP A C 1
ATOM 891 O O . ASP A 1 112 ? -3.599 -10.990 7.508 1.00 97.56 112 ASP A O 1
ATOM 895 N N . ALA A 1 113 ? -3.215 -10.040 5.510 1.00 96.81 113 ALA A N 1
ATOM 896 C CA . ALA A 1 113 ? -4.004 -10.982 4.725 1.00 96.81 113 ALA A CA 1
ATOM 897 C C . ALA A 1 113 ? -3.126 -11.915 3.864 1.00 96.81 113 ALA A C 1
ATOM 899 O O . ALA A 1 113 ? -3.551 -12.374 2.803 1.00 96.81 113 ALA A O 1
ATOM 900 N N . GLY A 1 114 ? -1.903 -12.231 4.287 1.00 95.06 114 GLY A N 1
ATOM 901 C CA . GLY A 1 114 ? -0.942 -13.046 3.531 1.00 95.06 114 GLY A CA 1
ATOM 902 C C . GLY A 1 114 ? 0.178 -12.199 2.931 1.00 95.06 114 GLY A C 1
ATOM 903 O O . GLY A 1 114 ? 0.408 -12.215 1.717 1.00 95.06 114 GLY A O 1
ATOM 904 N N . SER A 1 115 ? 0.814 -11.402 3.779 1.00 95.31 115 SER A N 1
ATOM 905 C CA . SER A 1 115 ? 1.976 -10.571 3.504 1.00 95.31 115 SER A CA 1
ATOM 906 C C . SER A 1 115 ? 3.282 -11.358 3.671 1.00 95.31 115 SER A C 1
ATOM 908 O O . SER A 1 115 ? 3.321 -12.457 4.217 1.00 95.31 115 SER A O 1
ATOM 910 N N . CYS A 1 116 ? 4.380 -10.787 3.176 1.00 95.38 116 CYS A N 1
ATOM 911 C CA . CYS A 1 116 ? 5.742 -11.274 3.404 1.00 95.38 116 CYS A CA 1
ATOM 912 C C . CYS A 1 116 ? 6.454 -10.521 4.543 1.00 95.38 116 CYS A C 1
ATOM 914 O O . CYS A 1 116 ? 7.683 -10.507 4.586 1.00 95.38 116 CYS A O 1
ATOM 916 N N . ASN A 1 117 ? 5.701 -9.845 5.417 1.00 96.44 117 ASN A N 1
ATOM 917 C CA . ASN A 1 117 ? 6.164 -8.957 6.492 1.00 96.44 117 ASN A CA 1
ATOM 918 C C . ASN A 1 117 ? 6.806 -7.633 6.045 1.00 96.44 117 ASN A C 1
ATOM 920 O O . ASN A 1 117 ? 7.087 -6.780 6.882 1.00 96.44 117 ASN A O 1
ATOM 924 N N . GLY A 1 118 ? 7.027 -7.413 4.745 1.00 96.81 118 GLY A N 1
ATOM 925 C CA . GLY A 1 118 ? 7.663 -6.184 4.258 1.00 96.81 118 GLY A CA 1
ATOM 926 C C . GLY A 1 118 ? 6.825 -4.926 4.510 1.00 96.81 118 GLY A C 1
ATOM 927 O O . GLY A 1 118 ? 7.328 -3.943 5.045 1.00 96.81 118 GLY A O 1
ATOM 928 N N . CYS A 1 119 ? 5.538 -4.947 4.144 1.00 97.62 119 CYS A N 1
ATOM 929 C CA . CYS A 1 119 ? 4.647 -3.802 4.386 1.00 97.62 119 CYS A CA 1
ATOM 930 C C . CYS A 1 119 ? 4.331 -3.642 5.878 1.00 97.62 119 CYS A C 1
ATOM 932 O O . CYS A 1 119 ? 4.229 -2.521 6.362 1.00 97.62 119 CYS A O 1
ATOM 934 N N . ASP A 1 120 ? 4.228 -4.754 6.601 1.00 97.62 120 ASP A N 1
ATOM 935 C CA . ASP A 1 120 ? 3.927 -4.793 8.034 1.00 97.62 120 ASP A CA 1
ATOM 936 C C . ASP A 1 120 ? 5.074 -4.169 8.839 1.00 97.62 120 ASP A C 1
ATOM 938 O O . ASP A 1 120 ? 4.847 -3.419 9.786 1.00 97.62 120 ASP A O 1
ATOM 942 N N . TYR A 1 121 ? 6.326 -4.387 8.422 1.00 96.88 121 TYR A N 1
ATOM 943 C CA . TYR A 1 121 ? 7.487 -3.738 9.031 1.00 96.88 121 TYR A CA 1
ATOM 944 C C . TYR A 1 121 ? 7.479 -2.215 8.832 1.00 96.88 121 TYR A C 1
ATOM 946 O O . TYR A 1 121 ? 7.724 -1.477 9.784 1.00 96.88 121 TYR A O 1
ATOM 954 N N . GLU A 1 122 ? 7.134 -1.728 7.636 1.00 97.06 122 GLU A N 1
ATOM 955 C CA . GLU A 1 122 ? 7.009 -0.284 7.376 1.00 97.06 122 GLU A CA 1
ATOM 956 C C . GLU A 1 122 ? 5.840 0.351 8.144 1.00 97.06 122 GLU A C 1
ATOM 958 O O . GLU A 1 122 ? 5.956 1.479 8.624 1.00 97.06 122 GLU A O 1
ATOM 963 N N . ILE A 1 123 ? 4.731 -0.376 8.322 1.00 97.25 123 ILE A N 1
ATOM 964 C CA . ILE A 1 123 ? 3.617 0.065 9.173 1.00 97.25 123 ILE A CA 1
ATOM 965 C C . ILE A 1 123 ? 4.068 0.141 10.636 1.00 97.25 123 ILE A C 1
ATOM 967 O O . ILE A 1 123 ? 3.837 1.156 11.290 1.00 97.25 123 ILE A O 1
ATOM 971 N N . ASN A 1 124 ? 4.772 -0.876 11.141 1.00 95.56 124 ASN A N 1
ATOM 972 C CA . ASN A 1 124 ? 5.333 -0.860 12.494 1.00 95.56 124 ASN A CA 1
ATOM 973 C C . ASN A 1 124 ? 6.350 0.277 12.685 1.00 95.56 124 ASN A C 1
ATOM 975 O O . ASN A 1 124 ? 6.384 0.915 13.739 1.00 95.56 124 ASN A O 1
ATOM 979 N N . ALA A 1 125 ? 7.138 0.596 11.654 1.00 95.25 125 ALA A N 1
ATOM 980 C CA . ALA A 1 125 ? 8.097 1.695 11.691 1.00 95.25 125 ALA A CA 1
ATOM 981 C C . ALA A 1 125 ? 7.431 3.066 11.908 1.00 95.25 125 ALA A C 1
ATOM 983 O O . ALA A 1 125 ? 8.097 3.977 12.410 1.00 95.25 125 ALA A O 1
ATOM 984 N N . LEU A 1 126 ? 6.138 3.233 11.599 1.00 94.88 126 LEU A N 1
ATOM 985 C CA . LEU A 1 126 ? 5.390 4.467 11.888 1.00 94.88 126 LEU A CA 1
ATOM 986 C C . LEU A 1 126 ? 5.292 4.769 13.390 1.00 94.88 126 LEU A C 1
ATOM 988 O O . LEU A 1 126 ? 5.238 5.938 13.767 1.00 94.88 126 LEU A O 1
ATOM 992 N N . GLY A 1 127 ? 5.302 3.735 14.236 1.00 92.94 127 GLY A N 1
ATOM 993 C CA . GLY A 1 127 ? 5.317 3.868 15.696 1.00 92.94 127 GLY A CA 1
ATOM 994 C C . GLY A 1 127 ? 6.714 4.074 16.293 1.00 92.94 127 GLY A C 1
ATOM 995 O O . GLY A 1 127 ? 6.849 4.221 17.503 1.00 92.94 127 GLY A O 1
ATOM 996 N N . SER A 1 128 ? 7.772 4.064 15.475 1.00 93.12 128 SER A N 1
ATOM 997 C CA . SER A 1 128 ? 9.134 4.308 15.966 1.00 93.12 128 SER A CA 1
ATOM 998 C C . SER A 1 128 ? 9.321 5.769 16.403 1.00 93.12 128 SER A C 1
ATOM 1000 O O . SER A 1 128 ? 8.665 6.646 15.843 1.00 93.12 128 SER A O 1
ATOM 1002 N N . PRO A 1 129 ? 10.280 6.080 17.298 1.00 90.19 129 PRO A N 1
ATOM 1003 C CA . PRO A 1 129 ? 10.562 7.460 17.717 1.00 90.19 129 PRO A CA 1
ATOM 1004 C C . PRO A 1 129 ? 10.932 8.414 16.573 1.00 90.19 129 PRO A C 1
ATOM 1006 O O . PRO A 1 129 ? 10.854 9.627 16.731 1.00 90.19 129 PRO A O 1
ATOM 1009 N N . TYR A 1 130 ? 11.372 7.874 15.432 1.00 89.62 130 TYR A N 1
ATOM 1010 C CA . TYR A 1 130 ? 11.706 8.667 14.252 1.00 89.62 130 TYR A CA 1
ATOM 1011 C C . TYR A 1 130 ? 10.455 9.178 13.525 1.00 89.62 130 TYR A C 1
ATOM 1013 O O . TYR A 1 130 ? 10.412 10.329 13.101 1.00 89.62 130 TYR A O 1
ATOM 1021 N N . ASN A 1 131 ? 9.443 8.319 13.378 1.00 90.12 131 ASN A N 1
ATOM 1022 C CA . ASN A 1 131 ? 8.214 8.642 12.657 1.00 90.12 131 ASN A CA 1
ATOM 1023 C C . ASN A 1 131 ? 7.121 9.186 13.592 1.00 90.12 131 ASN A C 1
ATOM 1025 O O . ASN A 1 131 ? 6.382 10.086 13.189 1.00 90.12 131 ASN A O 1
ATOM 1029 N N . ASP A 1 132 ? 7.027 8.649 14.811 1.00 90.88 132 ASP A N 1
ATOM 1030 C CA . ASP A 1 132 ? 6.108 9.038 15.886 1.00 90.88 132 ASP A CA 1
ATOM 1031 C C . ASP A 1 132 ? 4.730 9.474 15.364 1.00 90.88 132 ASP A C 1
ATOM 1033 O O . ASP A 1 132 ? 4.349 10.646 15.412 1.00 90.88 132 ASP A O 1
ATOM 1037 N N . ILE A 1 133 ? 3.990 8.534 14.769 1.00 93.56 133 ILE A N 1
ATOM 1038 C CA . ILE A 1 133 ? 2.676 8.839 14.191 1.00 93.56 133 ILE A CA 1
ATOM 1039 C C . ILE A 1 133 ? 1.621 9.166 15.266 1.00 93.56 133 ILE A C 1
ATOM 1041 O O . ILE A 1 133 ? 0.627 9.840 14.978 1.00 93.56 133 ILE A O 1
ATOM 1045 N N . GLU A 1 134 ? 1.851 8.754 16.517 1.00 93.56 134 GLU A N 1
ATOM 1046 C CA . GLU A 1 134 ? 0.925 8.976 17.631 1.00 93.56 134 GLU A CA 1
ATOM 1047 C C . GLU A 1 134 ? 0.753 10.463 17.956 1.00 93.56 134 GLU A C 1
ATOM 1049 O O . GLU A 1 134 ? -0.355 10.901 18.278 1.00 93.56 134 GLU A O 1
ATOM 1054 N N . ARG A 1 135 ? 1.790 11.290 17.755 1.00 91.06 135 ARG A N 1
ATOM 1055 C CA . ARG A 1 135 ? 1.697 12.757 17.924 1.00 91.06 135 ARG A CA 1
ATOM 1056 C C . ARG A 1 135 ? 0.687 13.432 16.985 1.00 91.06 135 ARG A C 1
ATOM 1058 O O . ARG A 1 135 ? 0.268 14.574 17.229 1.00 91.06 135 ARG A O 1
ATOM 1065 N N . PHE A 1 136 ? 0.301 12.740 15.911 1.00 91.12 136 PHE A N 1
ATOM 1066 C CA . PHE A 1 136 ? -0.722 13.167 14.955 1.00 91.12 136 PHE A CA 1
ATOM 1067 C C . PHE A 1 136 ? -2.120 12.621 15.283 1.00 91.12 136 PHE A C 1
ATOM 1069 O O . PHE A 1 136 ? -3.057 12.866 14.524 1.00 91.12 136 PHE A O 1
ATOM 1076 N N . GLY A 1 137 ? -2.279 11.938 16.422 1.00 92.25 137 GLY A N 1
ATOM 1077 C CA . GLY A 1 137 ? -3.547 11.377 16.884 1.00 92.25 137 GLY A CA 1
ATOM 1078 C C . GLY A 1 137 ? -3.894 10.045 16.225 1.00 92.25 137 GLY A C 1
ATOM 1079 O O . GLY A 1 137 ? -5.071 9.745 16.063 1.00 92.25 137 GLY A O 1
ATOM 1080 N N . ILE A 1 138 ? -2.901 9.268 15.786 1.00 95.31 138 ILE A N 1
ATOM 1081 C CA . ILE A 1 138 ? -3.116 7.946 15.187 1.00 95.31 138 ILE A CA 1
ATOM 1082 C C . ILE A 1 138 ? -2.645 6.872 16.151 1.00 95.31 138 ILE A C 1
ATOM 1084 O O . ILE A 1 138 ? -1.497 6.895 16.578 1.00 95.31 138 ILE A O 1
ATOM 1088 N N . HIS A 1 139 ? -3.507 5.899 16.429 1.00 95.75 139 HIS A N 1
ATOM 1089 C CA . HIS A 1 139 ? -3.196 4.799 17.334 1.00 95.75 139 HIS A CA 1
ATOM 1090 C C . HIS A 1 139 ? -3.460 3.458 16.662 1.00 95.75 139 HIS A C 1
ATOM 1092 O O . HIS A 1 139 ? -4.528 3.245 16.085 1.00 95.75 139 HIS A O 1
ATOM 1098 N N . PHE A 1 140 ? -2.513 2.531 16.778 1.00 96.69 140 PHE A N 1
ATOM 1099 C CA . PHE A 1 140 ? -2.736 1.152 16.364 1.00 96.69 140 PHE A CA 1
ATOM 1100 C C . PHE A 1 140 ? -3.441 0.378 17.477 1.00 96.69 140 PHE A C 1
ATOM 1102 O O . PHE A 1 140 ? -2.948 0.280 18.599 1.00 96.69 140 PHE A O 1
ATOM 1109 N N . VAL A 1 141 ? -4.608 -0.181 17.168 1.00 97.12 141 VAL A N 1
ATOM 1110 C CA . VAL A 1 141 ? -5.409 -0.966 18.113 1.00 97.12 141 VAL A CA 1
ATOM 1111 C C . VAL A 1 141 ? -5.285 -2.453 17.818 1.00 97.12 141 VAL A C 1
ATOM 1113 O O . VAL A 1 141 ? -5.237 -2.870 16.666 1.00 97.12 141 VAL A O 1
ATOM 1116 N N . ALA A 1 142 ? -5.281 -3.278 18.865 1.00 95.44 142 ALA A N 1
ATOM 1117 C CA . ALA A 1 142 ? -5.193 -4.731 18.717 1.00 95.44 142 ALA A CA 1
ATOM 1118 C C . ALA A 1 142 ? -6.498 -5.356 18.190 1.00 95.44 142 ALA A C 1
ATOM 1120 O O . ALA A 1 142 ? -6.481 -6.331 17.439 1.00 95.44 142 ALA A O 1
ATOM 1121 N N . SER A 1 143 ? -7.644 -4.796 18.589 1.00 96.81 143 SER A N 1
ATOM 1122 C CA . SER A 1 143 ? -8.964 -5.322 18.240 1.00 96.81 143 SER A CA 1
ATOM 1123 C C . SER A 1 143 ? -9.586 -4.520 17.097 1.00 96.81 143 SER A C 1
ATOM 1125 O O . SER A 1 143 ? -9.707 -3.301 17.229 1.00 96.81 143 SER A O 1
ATOM 1127 N N . PRO A 1 144 ? -10.085 -5.170 16.027 1.00 97.25 144 PRO A N 1
ATOM 1128 C CA . PRO A 1 144 ? -10.820 -4.476 14.969 1.00 97.25 144 PRO A CA 1
ATOM 1129 C C . PRO A 1 144 ? -12.098 -3.806 15.488 1.00 97.25 144 PRO A C 1
ATOM 1131 O O . PRO A 1 144 ? -12.555 -2.835 14.902 1.00 97.25 144 PRO A O 1
ATOM 1134 N N . ARG A 1 145 ? -12.648 -4.259 16.625 1.00 97.12 145 ARG A N 1
ATOM 1135 C CA . ARG A 1 145 ? -13.843 -3.662 17.250 1.00 97.12 145 ARG A CA 1
ATOM 1136 C C . ARG A 1 145 ? -13.624 -2.227 17.736 1.00 97.12 145 ARG A C 1
ATOM 1138 O O . ARG A 1 145 ? -14.599 -1.542 18.017 1.00 97.12 145 ARG A O 1
ATOM 1145 N N . HIS A 1 146 ? -12.371 -1.798 17.863 1.00 95.75 146 HIS A N 1
ATOM 1146 C CA . HIS A 1 146 ? -12.000 -0.437 18.249 1.00 95.75 146 HIS A CA 1
ATOM 1147 C C . HIS A 1 146 ? -11.424 0.360 17.071 1.00 95.75 146 HIS A C 1
ATOM 1149 O O . HIS A 1 146 ? -10.890 1.436 17.293 1.00 95.75 146 HIS A O 1
ATOM 1155 N N . ALA A 1 147 ? -11.446 -0.186 15.850 1.00 97.12 147 ALA A N 1
ATOM 1156 C CA . ALA A 1 147 ? -10.803 0.425 14.696 1.00 97.12 147 ALA A CA 1
ATOM 1157 C C . ALA A 1 147 ? -11.788 1.265 13.876 1.00 97.12 147 ALA A C 1
ATOM 1159 O O . ALA A 1 147 ? -12.862 0.794 13.504 1.00 97.12 147 ALA A O 1
ATOM 1160 N N . ASP A 1 148 ? -11.357 2.472 13.528 1.00 96.19 148 ASP A N 1
ATOM 1161 C CA . ASP A 1 148 ? -12.006 3.374 12.573 1.00 96.19 148 ASP A CA 1
ATOM 1162 C C . ASP A 1 148 ? -11.497 3.125 11.138 1.00 96.19 148 ASP A C 1
ATOM 1164 O O . ASP A 1 148 ? -12.138 3.475 10.145 1.00 96.19 148 ASP A O 1
ATOM 1168 N N . MET A 1 149 ? -10.315 2.516 11.007 1.00 97.38 149 MET A N 1
ATOM 1169 C CA . MET A 1 149 ? -9.669 2.218 9.731 1.00 97.38 149 MET A CA 1
ATOM 1170 C C . MET A 1 149 ? -8.963 0.862 9.769 1.00 97.38 149 MET A C 1
ATOM 1172 O O . MET A 1 149 ? -8.286 0.521 10.739 1.00 97.38 149 MET A O 1
ATOM 1176 N N . LEU A 1 150 ? -9.077 0.113 8.674 1.00 98.38 150 LEU A N 1
ATOM 1177 C CA . LEU A 1 150 ? -8.333 -1.115 8.432 1.00 98.38 150 LEU A CA 1
ATOM 1178 C C . LEU A 1 150 ? -7.236 -0.860 7.397 1.00 98.38 150 LEU A C 1
ATOM 1180 O O . LEU A 1 150 ? -7.537 -0.513 6.252 1.00 98.38 150 LEU A O 1
ATOM 1184 N N . LEU A 1 151 ? -5.976 -1.051 7.786 1.00 98.19 151 LEU A N 1
ATOM 1185 C CA . LEU A 1 151 ? -4.857 -1.123 6.842 1.00 98.19 151 LEU A CA 1
ATOM 1186 C C . LEU A 1 151 ? -4.643 -2.587 6.476 1.00 98.19 151 LEU A C 1
ATOM 1188 O O . LEU A 1 151 ? -4.240 -3.374 7.322 1.00 98.19 151 LEU A O 1
ATOM 1192 N N . VAL A 1 152 ? -4.922 -2.964 5.235 1.00 98.38 152 VAL A N 1
ATOM 1193 C CA . VAL A 1 152 ? -4.820 -4.358 4.795 1.00 98.38 152 VAL A CA 1
ATOM 1194 C C . VAL A 1 152 ? -3.558 -4.538 3.960 1.00 98.38 152 VAL A C 1
ATOM 1196 O O . VAL A 1 152 ? -3.369 -3.844 2.955 1.00 98.38 152 VAL A O 1
ATOM 1199 N N . THR A 1 153 ? -2.709 -5.478 4.365 1.00 98.06 153 THR A N 1
ATOM 1200 C CA . THR A 1 153 ? -1.468 -5.853 3.673 1.00 98.06 153 THR A CA 1
ATOM 1201 C C . THR A 1 153 ? -1.590 -7.251 3.058 1.00 98.06 153 THR A C 1
ATOM 1203 O O . THR A 1 153 ? -2.485 -8.036 3.380 1.00 98.06 153 THR A O 1
ATOM 1206 N N . GLY A 1 154 ? -0.681 -7.577 2.137 1.00 95.19 154 GLY A N 1
ATOM 1207 C CA . GLY A 1 154 ? -0.626 -8.900 1.510 1.00 95.19 154 GLY A CA 1
ATOM 1208 C C . GLY A 1 154 ? -1.597 -9.100 0.342 1.00 95.19 154 GLY A C 1
ATOM 1209 O O . GLY A 1 154 ? -2.393 -8.233 -0.004 1.00 95.19 154 GLY A O 1
ATOM 1210 N N . CYS A 1 155 ? -1.490 -10.248 -0.330 1.00 92.25 155 CYS A N 1
ATOM 1211 C CA . CYS A 1 155 ? -2.227 -10.542 -1.571 1.00 92.25 155 CYS A CA 1
ATOM 1212 C C . CYS A 1 155 ? -3.628 -11.143 -1.355 1.00 92.25 155 CYS A C 1
ATOM 1214 O O . CYS A 1 155 ? -4.246 -11.613 -2.317 1.00 92.25 155 CYS A O 1
ATOM 1216 N N . VAL A 1 156 ? -4.110 -11.137 -0.106 1.00 95.69 156 VAL A N 1
ATOM 1217 C CA . VAL A 1 156 ? -5.309 -11.849 0.356 1.00 95.69 156 VAL A CA 1
ATOM 1218 C C . VAL A 1 156 ? -5.238 -13.321 -0.037 1.00 95.69 156 VAL A C 1
ATOM 1220 O O . VAL A 1 156 ? -5.827 -13.763 -1.027 1.00 95.69 156 VAL A O 1
ATOM 1223 N N . SER A 1 157 ? -4.452 -14.083 0.723 1.00 95.25 157 SER A N 1
ATOM 1224 C CA . SER A 1 157 ? -4.344 -15.525 0.515 1.00 95.25 157 SER A CA 1
ATOM 1225 C C . SER A 1 157 ? -5.707 -16.201 0.693 1.00 95.25 157 SER A C 1
ATOM 1227 O O . SER A 1 157 ? -6.538 -15.750 1.487 1.00 95.25 157 SER A O 1
ATOM 1229 N N . ARG A 1 158 ? -5.939 -17.315 -0.012 1.00 94.81 158 ARG A N 1
ATOM 1230 C CA . ARG A 1 158 ? -7.190 -18.093 0.091 1.00 94.81 158 ARG A CA 1
ATOM 1231 C C . ARG A 1 158 ? -7.563 -18.417 1.538 1.00 94.81 158 ARG A C 1
ATOM 1233 O O . ARG A 1 158 ? -8.731 -18.362 1.894 1.00 94.81 158 ARG A O 1
ATOM 1240 N N . ASN A 1 159 ? -6.571 -18.737 2.363 1.00 95.12 159 ASN A N 1
ATOM 1241 C CA . ASN A 1 159 ? -6.771 -19.099 3.763 1.00 95.12 159 ASN A CA 1
ATOM 1242 C C . ASN A 1 159 ? -7.080 -17.891 4.659 1.00 95.12 159 ASN A C 1
ATOM 1244 O O . ASN A 1 15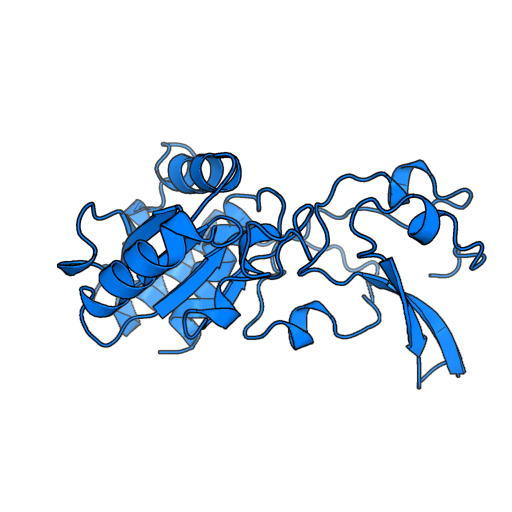9 ? -7.702 -18.064 5.702 1.00 95.12 159 ASN A O 1
ATOM 1248 N N . MET A 1 160 ? -6.679 -16.682 4.254 1.00 96.75 160 MET A N 1
ATOM 1249 C CA . MET A 1 160 ? -6.916 -15.451 5.014 1.00 96.75 160 MET A CA 1
ATOM 1250 C C . MET A 1 160 ? -8.186 -14.705 4.601 1.00 96.75 160 MET A C 1
ATOM 1252 O O . MET A 1 160 ? -8.622 -13.819 5.331 1.00 96.75 160 MET A O 1
ATOM 1256 N N . GLU A 1 161 ? -8.814 -15.065 3.478 1.00 96.25 161 GLU A N 1
ATOM 1257 C CA . GLU A 1 161 ? -10.037 -14.420 2.978 1.00 96.25 161 GLU A CA 1
ATOM 1258 C C . GLU A 1 161 ? -11.155 -14.382 4.032 1.00 96.25 161 GLU A C 1
ATOM 1260 O O . GLU A 1 161 ? -11.692 -13.316 4.335 1.00 96.25 161 GLU A O 1
ATOM 1265 N N . GLU A 1 162 ? -11.472 -15.524 4.649 1.00 97.44 162 GLU A N 1
ATOM 1266 C CA . GLU A 1 162 ? -12.533 -15.600 5.660 1.00 97.44 162 GLU A CA 1
ATOM 1267 C C . GLU A 1 162 ? -12.195 -14.764 6.904 1.00 97.44 162 GLU A C 1
ATOM 1269 O O . GLU A 1 162 ? -13.052 -14.052 7.437 1.00 97.44 162 GLU A O 1
ATOM 1274 N N . ALA A 1 163 ? -10.940 -14.819 7.359 1.00 97.56 163 ALA A N 1
ATOM 1275 C CA . ALA A 1 163 ? -10.474 -14.050 8.509 1.00 97.56 163 ALA A CA 1
ATOM 1276 C C . ALA A 1 163 ? -10.554 -12.539 8.243 1.00 97.56 163 ALA A C 1
ATOM 1278 O O . ALA A 1 163 ? -11.004 -11.780 9.108 1.00 97.56 163 ALA A O 1
ATOM 1279 N N . LEU A 1 164 ? -10.190 -12.107 7.035 1.00 98.00 164 LEU A N 1
ATOM 1280 C CA . LEU A 1 164 ? -10.275 -10.715 6.607 1.00 98.00 164 LEU A CA 1
ATOM 1281 C C . LEU A 1 164 ? -11.731 -10.220 6.588 1.00 98.00 164 LEU A C 1
ATOM 1283 O O . LEU A 1 164 ? -12.023 -9.164 7.152 1.00 98.00 164 LEU A O 1
ATOM 1287 N N . ILE A 1 165 ? -12.661 -11.006 6.032 1.00 98.25 165 ILE A N 1
ATOM 1288 C CA . ILE A 1 165 ? -14.097 -10.670 6.014 1.00 98.25 165 ILE A CA 1
ATOM 1289 C C . ILE A 1 165 ? -14.656 -10.569 7.440 1.00 98.25 165 ILE A C 1
ATOM 1291 O O . ILE A 1 165 ? -15.344 -9.602 7.775 1.00 98.25 165 ILE A O 1
ATOM 1295 N N . LYS A 1 166 ? -14.340 -11.535 8.312 1.00 98.12 166 LYS A N 1
ATOM 1296 C CA . LYS A 1 166 ? -14.765 -11.502 9.724 1.00 98.12 166 LYS A CA 1
ATOM 1297 C C . LYS A 1 166 ? -14.223 -10.274 10.453 1.00 98.12 166 LYS A C 1
ATOM 1299 O O . LYS A 1 166 ? -14.946 -9.669 11.240 1.00 98.12 166 LYS A O 1
ATOM 1304 N N . THR A 1 167 ? -12.982 -9.892 10.166 1.00 98.00 167 THR A N 1
ATOM 1305 C CA . THR A 1 167 ? -12.334 -8.710 10.748 1.00 98.00 167 THR A CA 1
ATOM 1306 C C . THR A 1 167 ? -13.027 -7.425 10.301 1.00 98.00 167 THR A C 1
ATOM 1308 O O . THR A 1 167 ? -13.367 -6.596 11.145 1.00 98.00 167 THR A O 1
ATOM 1311 N N . TYR A 1 168 ? -13.326 -7.297 9.005 1.00 98.25 168 TYR A N 1
ATOM 1312 C CA . TYR A 1 168 ? -14.088 -6.172 8.459 1.00 98.25 168 TYR A CA 1
ATOM 1313 C C . TYR A 1 168 ? -15.479 -6.044 9.090 1.00 98.25 168 TYR A C 1
ATOM 1315 O O . TYR A 1 168 ? -15.876 -4.955 9.506 1.00 98.25 168 TYR A O 1
ATOM 1323 N N . ASN A 1 169 ? -16.198 -7.160 9.226 1.00 98.00 169 ASN A N 1
ATOM 1324 C CA . ASN A 1 169 ? -17.532 -7.179 9.829 1.00 98.00 169 ASN A CA 1
ATOM 1325 C C . ASN A 1 169 ? -17.518 -6.880 11.336 1.00 98.00 169 ASN A C 1
ATOM 1327 O O . ASN A 1 169 ? -18.507 -6.382 11.868 1.00 98.00 169 ASN A O 1
ATOM 1331 N N . ALA A 1 170 ? -16.418 -7.184 12.031 1.00 97.75 170 ALA A N 1
ATOM 1332 C CA . ALA A 1 170 ? -16.269 -6.907 13.458 1.00 97.75 170 ALA A CA 1
ATOM 1333 C C . ALA A 1 170 ? -15.940 -5.437 13.764 1.00 97.75 170 ALA A C 1
ATOM 1335 O O . ALA A 1 170 ? -16.156 -5.001 14.896 1.00 97.75 170 ALA A O 1
ATOM 1336 N N . ALA A 1 171 ? -15.411 -4.687 12.794 1.00 97.56 171 ALA A N 1
ATOM 1337 C CA . ALA A 1 171 ? -15.123 -3.269 12.962 1.00 97.56 171 ALA A CA 1
ATOM 1338 C C . ALA A 1 171 ? -16.415 -2.426 12.937 1.00 97.56 171 ALA A C 1
ATOM 1340 O O . ALA A 1 171 ? -17.327 -2.735 12.161 1.00 97.56 171 ALA A O 1
ATOM 1341 N N . PRO A 1 172 ? -16.533 -1.370 13.762 1.00 95.25 172 PRO A N 1
ATOM 1342 C CA . PRO A 1 172 ? -17.704 -0.493 13.784 1.00 95.25 172 PRO A CA 1
ATOM 1343 C C . PRO A 1 172 ? -17.873 0.278 12.464 1.00 95.25 172 PRO A C 1
ATOM 1345 O O . PRO A 1 172 ? -17.002 0.282 11.601 1.00 95.25 172 PRO A O 1
ATOM 1348 N N . SER A 1 173 ? -19.040 0.885 12.256 1.00 92.62 173 SER A N 1
ATOM 1349 C CA . SER A 1 173 ? -19.265 1.836 11.157 1.00 92.62 173 SER A CA 1
ATOM 1350 C C . SER A 1 173 ? -19.401 3.250 11.735 1.00 92.62 173 SER A C 1
ATOM 1352 O O . SER A 1 173 ? -20.010 3.377 12.798 1.00 92.62 173 SER A O 1
ATOM 1354 N N . PRO A 1 174 ? -18.925 4.306 11.046 1.00 91.50 174 PRO A N 1
ATOM 1355 C CA . PRO A 1 174 ? -18.222 4.298 9.755 1.00 91.50 174 PRO A CA 1
ATOM 1356 C C . PRO A 1 174 ? -16.779 3.773 9.869 1.00 91.50 174 PRO A C 1
ATOM 1358 O O . PRO A 1 174 ? -16.107 4.040 10.855 1.00 91.50 174 PRO A O 1
ATOM 1361 N N . LYS A 1 175 ? -16.312 3.037 8.851 1.00 93.81 175 LYS A N 1
ATOM 1362 C CA . LYS A 1 175 ? -14.943 2.500 8.772 1.00 93.81 175 LYS A CA 1
ATOM 1363 C C . LYS A 1 175 ? -14.349 2.681 7.385 1.00 93.81 175 LYS A C 1
ATOM 1365 O O . LYS A 1 175 ? -15.077 2.583 6.399 1.00 93.81 175 LYS A O 1
ATOM 1370 N N . LEU A 1 176 ? -13.038 2.891 7.334 1.00 96.69 176 LEU A N 1
ATOM 1371 C CA . LEU A 1 176 ? -12.259 2.979 6.098 1.00 96.69 176 LEU A CA 1
ATOM 1372 C C . LEU A 1 176 ? -11.438 1.707 5.868 1.00 96.69 176 LEU A C 1
ATOM 1374 O O . LEU A 1 176 ? -10.921 1.122 6.820 1.00 96.69 176 LEU A O 1
ATOM 1378 N N . VAL A 1 177 ? -11.257 1.308 4.611 1.00 98.19 177 VAL A N 1
ATOM 1379 C CA . VAL A 1 177 ? -10.354 0.211 4.222 1.00 98.19 177 VAL A CA 1
ATOM 1380 C C . VAL A 1 177 ? -9.288 0.739 3.277 1.00 98.19 177 VAL A C 1
ATOM 1382 O O . VAL A 1 177 ? -9.586 1.284 2.215 1.00 98.19 177 VAL A O 1
ATOM 1385 N N . VAL A 1 178 ? -8.025 0.547 3.636 1.00 98.25 178 VAL A N 1
ATOM 1386 C CA . VAL A 1 178 ? -6.884 1.002 2.842 1.00 98.25 178 VAL A CA 1
ATOM 1387 C C . VAL A 1 178 ? -6.017 -0.194 2.477 1.00 98.25 178 VAL A C 1
ATOM 1389 O O . VAL A 1 178 ? -5.558 -0.925 3.351 1.00 98.25 178 VAL A O 1
ATOM 1392 N N . ALA A 1 179 ? -5.779 -0.387 1.183 1.00 98.19 179 ALA A N 1
ATOM 1393 C CA . ALA A 1 179 ? -4.878 -1.419 0.684 1.00 98.19 179 ALA A CA 1
ATOM 1394 C C . ALA A 1 179 ? -3.438 -0.889 0.669 1.00 98.19 179 ALA A C 1
ATOM 1396 O O . ALA A 1 179 ? -3.157 0.123 0.017 1.00 98.19 179 ALA A O 1
ATOM 1397 N N . VAL A 1 180 ? -2.526 -1.568 1.368 1.00 98.31 180 VAL A N 1
ATOM 1398 C CA . VAL A 1 180 ? -1.129 -1.140 1.521 1.00 98.31 180 VAL A CA 1
ATOM 1399 C C . VAL A 1 180 ? -0.186 -2.090 0.785 1.00 98.31 180 VAL A C 1
ATOM 1401 O O . VAL A 1 180 ? -0.077 -3.273 1.104 1.00 98.31 180 VAL A O 1
ATOM 1404 N N . GLY A 1 181 ? 0.519 -1.549 -0.208 1.00 97.50 181 GLY A N 1
ATOM 1405 C CA . GLY A 1 181 ? 1.499 -2.259 -1.022 1.00 97.50 181 GLY A CA 1
ATOM 1406 C C . GLY A 1 181 ? 0.925 -2.878 -2.301 1.00 97.50 181 GLY A C 1
ATOM 1407 O O . GLY A 1 181 ? -0.281 -3.072 -2.450 1.00 97.50 181 GLY A O 1
ATOM 1408 N N . ALA A 1 182 ? 1.808 -3.213 -3.244 1.00 95.94 182 ALA A N 1
ATOM 1409 C CA . ALA A 1 182 ? 1.454 -3.727 -4.570 1.00 95.94 182 ALA A CA 1
ATOM 1410 C C . ALA A 1 182 ? 0.648 -5.037 -4.492 1.00 95.94 182 ALA A C 1
ATOM 1412 O O . ALA A 1 182 ? -0.311 -5.230 -5.241 1.00 95.94 182 ALA A O 1
ATOM 1413 N N . CYS A 1 183 ? 0.981 -5.913 -3.535 1.00 96.19 183 CYS A N 1
ATOM 1414 C CA . CYS A 1 183 ? 0.235 -7.146 -3.280 1.00 96.19 183 CYS A CA 1
ATOM 1415 C C . CYS A 1 183 ? -1.221 -6.871 -2.880 1.00 96.19 183 CYS A C 1
ATOM 1417 O O . CYS A 1 183 ? -2.126 -7.481 -3.447 1.00 96.19 183 CYS A O 1
ATOM 1419 N N . ALA A 1 184 ? -1.450 -5.917 -1.976 1.00 97.19 184 ALA A N 1
ATOM 1420 C CA . ALA A 1 184 ? -2.794 -5.541 -1.545 1.00 97.19 184 ALA A CA 1
ATOM 1421 C C . ALA A 1 184 ? -3.554 -4.758 -2.624 1.00 97.19 184 ALA A C 1
ATOM 1423 O O . ALA A 1 184 ? -4.773 -4.882 -2.735 1.00 97.19 184 ALA A O 1
ATOM 1424 N N . CYS A 1 185 ? -2.847 -3.980 -3.449 1.00 96.06 185 CYS A N 1
ATOM 1425 C CA . CYS A 1 185 ? -3.463 -3.195 -4.514 1.00 96.06 185 CYS A CA 1
ATOM 1426 C C . CYS A 1 185 ? -3.931 -4.046 -5.700 1.00 96.06 185 CYS A C 1
ATOM 1428 O O . CYS A 1 185 ? -4.998 -3.788 -6.253 1.00 96.06 185 CYS A O 1
ATOM 1430 N N . SER A 1 186 ? -3.127 -5.024 -6.128 1.00 93.94 186 SER A N 1
ATOM 1431 C CA . SER A 1 186 ? -3.382 -5.758 -7.377 1.00 93.94 186 SER A CA 1
ATOM 1432 C C . SER A 1 186 ? -2.875 -7.206 -7.407 1.00 93.94 186 SER A C 1
ATOM 1434 O O . SER A 1 186 ? -3.017 -7.885 -8.424 1.00 93.94 186 SER A O 1
ATOM 1436 N N . GLY A 1 187 ? -2.281 -7.698 -6.316 1.00 92.25 187 GLY A N 1
ATOM 1437 C CA . GLY A 1 187 ? -1.594 -8.993 -6.247 1.00 92.25 187 GLY A CA 1
ATOM 1438 C C . GLY A 1 187 ? -0.071 -8.909 -6.406 1.00 92.25 187 GLY A C 1
ATOM 1439 O O . GLY A 1 187 ? 0.628 -9.823 -5.970 1.00 92.25 187 GLY A O 1
ATOM 1440 N N . GLY A 1 188 ? 0.467 -7.801 -6.933 1.00 89.44 188 GLY A N 1
ATOM 1441 C CA . GLY A 1 188 ? 1.912 -7.569 -7.037 1.00 89.44 188 GLY A CA 1
ATOM 1442 C C . GLY A 1 188 ? 2.637 -8.673 -7.817 1.00 89.44 188 GLY A C 1
ATOM 1443 O O . GLY A 1 188 ? 2.171 -9.113 -8.866 1.00 89.44 188 GLY A O 1
ATOM 1444 N N . ILE A 1 189 ? 3.767 -9.156 -7.290 1.00 92.19 189 ILE A N 1
ATOM 1445 C CA . ILE A 1 189 ? 4.522 -10.275 -7.888 1.00 92.19 189 ILE A CA 1
ATOM 1446 C C . ILE A 1 189 ? 3.746 -11.602 -7.872 1.00 92.19 189 ILE A C 1
ATOM 1448 O O . ILE A 1 189 ? 3.995 -12.475 -8.697 1.00 92.19 189 ILE A O 1
ATOM 1452 N N . PHE A 1 190 ? 2.769 -11.740 -6.972 1.00 92.00 190 PHE A N 1
ATOM 1453 C CA . PHE A 1 190 ? 1.916 -12.923 -6.853 1.00 92.00 190 PHE A CA 1
ATOM 1454 C C . PHE A 1 190 ? 0.626 -12.810 -7.671 1.00 92.00 190 PHE A C 1
ATOM 1456 O O . PHE A 1 190 ? -0.287 -13.621 -7.488 1.00 92.00 190 PHE A O 1
ATOM 1463 N N . LYS A 1 191 ? 0.518 -11.817 -8.563 1.00 90.88 191 LYS A N 1
ATOM 1464 C CA . LYS A 1 191 ? -0.654 -11.679 -9.428 1.00 90.88 191 LYS A CA 1
ATOM 1465 C C . LYS A 1 191 ? -0.884 -12.954 -10.240 1.00 90.88 191 LYS A C 1
ATOM 1467 O O . LYS A 1 191 ? 0.055 -13.596 -10.703 1.00 90.88 191 LYS A O 1
ATOM 1472 N N . ASN A 1 192 ? -2.147 -13.314 -10.416 1.00 89.69 192 ASN A N 1
ATOM 1473 C CA . ASN A 1 192 ? -2.607 -14.540 -11.072 1.00 89.69 192 ASN A CA 1
ATOM 1474 C C . ASN A 1 192 ? -2.148 -15.846 -10.402 1.00 89.69 192 ASN A C 1
ATOM 1476 O O . ASN A 1 192 ? -2.386 -16.923 -10.950 1.00 89.69 192 ASN A O 1
ATOM 1480 N N . SER A 1 193 ? -1.536 -15.785 -9.215 1.00 92.56 193 SER A N 1
ATOM 1481 C CA . SER A 1 193 ? -1.299 -16.983 -8.418 1.00 92.56 193 SER A CA 1
ATOM 1482 C C . SER A 1 193 ? -2.630 -17.598 -8.014 1.00 92.56 193 SER A C 1
ATOM 1484 O O . SER A 1 193 ? -3.562 -16.895 -7.622 1.00 92.56 193 SER A O 1
ATOM 1486 N N . TYR A 1 194 ? -2.702 -18.929 -8.033 1.00 93.50 194 TYR A N 1
ATOM 1487 C CA . TYR A 1 194 ? -3.865 -19.631 -7.511 1.00 93.50 194 TYR A CA 1
ATOM 1488 C C . TYR A 1 194 ? -4.106 -19.260 -6.040 1.00 93.50 194 TYR A C 1
ATOM 1490 O O . TYR A 1 194 ? -5.255 -19.178 -5.632 1.00 93.50 194 TYR A O 1
ATOM 1498 N N . ALA A 1 195 ? -3.054 -19.003 -5.258 1.00 93.12 195 ALA A N 1
ATOM 1499 C CA . ALA A 1 195 ? -3.132 -18.864 -3.807 1.00 93.12 195 ALA A CA 1
ATOM 1500 C C . ALA A 1 195 ? -3.652 -17.503 -3.304 1.00 93.12 195 ALA A C 1
ATOM 1502 O O . ALA A 1 195 ? -4.022 -17.423 -2.135 1.00 93.12 195 ALA A O 1
ATOM 1503 N N . GLY A 1 196 ? -3.697 -16.461 -4.142 1.00 92.69 196 GLY A N 1
ATOM 1504 C CA . GLY A 1 196 ? -4.125 -15.105 -3.763 1.00 92.69 196 GLY A CA 1
ATOM 1505 C C . GLY A 1 196 ? -5.379 -14.634 -4.504 1.00 92.69 196 GLY A C 1
ATOM 1506 O O . GLY A 1 196 ? -5.826 -15.273 -5.458 1.00 92.69 196 GLY A O 1
ATOM 1507 N N . LYS A 1 197 ? -5.946 -13.497 -4.084 1.00 92.56 197 LYS A N 1
ATOM 1508 C CA . LYS A 1 197 ? -7.164 -12.913 -4.685 1.00 92.56 197 LYS A CA 1
ATOM 1509 C C . LYS A 1 197 ? -6.908 -11.706 -5.597 1.00 92.56 197 LYS A C 1
ATOM 1511 O O . LYS A 1 197 ? -7.863 -11.084 -6.036 1.00 92.56 197 LYS A O 1
ATOM 1516 N N . ASN A 1 198 ? -5.656 -11.411 -5.965 1.00 91.50 198 ASN A N 1
ATOM 1517 C CA . ASN A 1 198 ? -5.285 -10.310 -6.881 1.00 91.50 198 ASN A CA 1
ATOM 1518 C C . ASN A 1 198 ? -5.716 -8.904 -6.412 1.00 91.50 198 ASN A C 1
ATOM 1520 O O . ASN A 1 198 ? -6.068 -8.042 -7.229 1.00 91.50 198 ASN A O 1
ATOM 1524 N N . GLY A 1 199 ? -5.661 -8.686 -5.098 1.00 93.25 199 GLY A N 1
ATOM 1525 C CA . GLY A 1 199 ? -5.980 -7.417 -4.453 1.00 93.25 199 GLY A CA 1
ATOM 1526 C C . GLY A 1 199 ? -7.074 -7.546 -3.395 1.00 93.25 199 GLY A C 1
ATOM 1527 O O . GLY A 1 199 ? -7.889 -8.470 -3.412 1.00 93.25 199 GLY A O 1
ATOM 1528 N N . VAL A 1 200 ? -7.071 -6.605 -2.454 1.00 97.00 200 VAL A N 1
ATOM 1529 C CA . VAL A 1 200 ? -8.045 -6.530 -1.352 1.00 97.00 200 VAL A CA 1
ATOM 1530 C C . VAL A 1 200 ? -9.441 -6.176 -1.863 1.00 97.00 200 VAL A C 1
ATOM 1532 O O . VAL A 1 200 ? -10.438 -6.642 -1.319 1.00 97.00 200 VAL A O 1
ATOM 1535 N N . ASP A 1 201 ? -9.506 -5.423 -2.956 1.00 96.00 201 ASP A N 1
ATOM 1536 C CA . ASP A 1 201 ? -10.719 -4.949 -3.629 1.00 96.00 201 ASP A CA 1
ATOM 1537 C C . ASP A 1 201 ? -11.627 -6.061 -4.166 1.00 96.00 201 ASP A C 1
ATOM 1539 O O . ASP A 1 201 ? -12.809 -5.842 -4.423 1.00 96.00 201 ASP A O 1
ATOM 1543 N N . ARG A 1 202 ? -11.091 -7.276 -4.321 1.00 94.81 202 ARG A N 1
ATOM 1544 C CA . ARG A 1 202 ? -11.870 -8.465 -4.685 1.00 94.81 202 ARG A CA 1
ATOM 1545 C C . ARG A 1 202 ? -12.666 -9.052 -3.524 1.00 94.81 202 ARG A C 1
ATOM 1547 O O . ARG A 1 202 ? -13.551 -9.865 -3.771 1.00 94.81 202 ARG A O 1
ATOM 1554 N N . VAL A 1 203 ? -12.341 -8.665 -2.292 1.00 96.44 203 VAL A N 1
ATOM 1555 C CA . VAL A 1 203 ? -12.929 -9.216 -1.065 1.00 96.44 203 VAL A CA 1
ATOM 1556 C C . VAL A 1 203 ? -13.621 -8.131 -0.240 1.00 96.44 203 VAL A C 1
ATOM 1558 O O . VAL A 1 203 ? -14.710 -8.368 0.275 1.00 96.44 203 VAL A O 1
ATOM 1561 N N . LEU A 1 204 ? -13.022 -6.942 -0.132 1.00 97.19 204 LEU A N 1
ATOM 1562 C CA . LEU A 1 204 ? -13.525 -5.819 0.660 1.00 97.19 204 LEU A CA 1
ATOM 1563 C C . LEU A 1 204 ? -13.662 -4.541 -0.183 1.00 97.19 204 LEU A C 1
ATOM 1565 O O . LEU A 1 204 ? -12.905 -4.348 -1.135 1.00 97.19 204 LEU A O 1
ATOM 1569 N N . PRO A 1 205 ? -14.567 -3.617 0.187 1.00 96.56 205 PRO A N 1
ATOM 1570 C CA . PRO A 1 205 ? -14.637 -2.302 -0.443 1.00 96.56 205 PRO A CA 1
ATOM 1571 C C . PRO A 1 205 ? -13.441 -1.444 -0.008 1.00 96.56 205 PRO A C 1
ATOM 1573 O O . PRO A 1 205 ? -13.385 -1.005 1.135 1.00 96.56 205 PRO A O 1
ATOM 1576 N N . VAL A 1 206 ? -12.485 -1.209 -0.910 1.00 97.69 206 VAL A N 1
ATOM 1577 C CA . VAL A 1 206 ? -11.283 -0.402 -0.636 1.00 97.69 206 VAL A CA 1
ATOM 1578 C C . VAL A 1 206 ? -11.533 1.081 -0.929 1.00 97.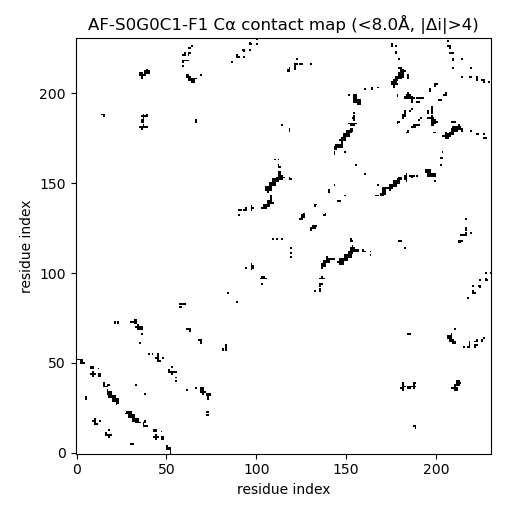69 206 VAL A C 1
ATOM 1580 O O . VAL A 1 206 ? -11.968 1.452 -2.021 1.00 97.69 206 VAL A O 1
ATOM 1583 N N . ASP A 1 207 ? -11.182 1.941 0.023 1.00 97.31 207 ASP A N 1
ATOM 1584 C CA . ASP A 1 207 ? -11.297 3.397 -0.076 1.00 97.31 207 ASP A CA 1
ATOM 1585 C C . ASP A 1 207 ? -10.084 4.054 -0.737 1.00 97.31 207 ASP A C 1
ATOM 1587 O O . ASP A 1 207 ? -10.235 5.012 -1.508 1.00 97.31 207 ASP A O 1
ATOM 1591 N N . VAL A 1 208 ? -8.883 3.575 -0.405 1.00 97.56 208 VAL A N 1
ATOM 1592 C CA . VAL A 1 208 ? -7.601 4.098 -0.895 1.00 97.56 208 VAL A CA 1
ATOM 1593 C C . VAL A 1 208 ? -6.596 2.966 -1.087 1.00 97.56 208 VAL A C 1
ATOM 1595 O O . VAL A 1 208 ? -6.534 2.018 -0.310 1.00 97.56 208 VAL A O 1
ATOM 1598 N N . TYR A 1 209 ? -5.775 3.107 -2.120 1.00 97.75 209 TYR A N 1
ATOM 1599 C CA . TYR A 1 209 ? -4.699 2.205 -2.497 1.00 97.75 209 TYR A CA 1
ATOM 1600 C C . TYR A 1 209 ? -3.366 2.930 -2.350 1.00 97.75 209 TYR A C 1
ATOM 1602 O O . TYR A 1 209 ? -3.200 4.028 -2.891 1.00 97.75 209 TYR A O 1
ATOM 1610 N N . ILE A 1 210 ? -2.420 2.321 -1.642 1.00 97.25 210 ILE A N 1
ATOM 1611 C CA . ILE A 1 210 ? -1.071 2.847 -1.424 1.00 97.25 210 ILE A CA 1
ATOM 1612 C C . ILE A 1 210 ? -0.090 1.942 -2.182 1.00 97.25 210 ILE A C 1
ATOM 1614 O O . ILE A 1 210 ? 0.223 0.852 -1.696 1.00 97.25 210 ILE A O 1
ATOM 1618 N N . PRO A 1 211 ? 0.394 2.347 -3.371 1.00 94.94 211 PRO A N 1
ATOM 1619 C CA . PRO A 1 211 ? 1.343 1.543 -4.136 1.00 94.94 211 PRO A CA 1
ATOM 1620 C C . PRO A 1 211 ? 2.727 1.530 -3.465 1.00 94.94 211 PRO A C 1
ATOM 1622 O O . PRO A 1 211 ? 3.140 2.517 -2.858 1.00 94.94 211 PRO A O 1
ATOM 1625 N N . GLY A 1 212 ? 3.461 0.420 -3.594 1.00 93.81 212 GLY A N 1
ATOM 1626 C CA . GLY A 1 212 ? 4.799 0.245 -3.008 1.00 93.81 212 GLY A CA 1
ATOM 1627 C C . GLY A 1 212 ? 5.137 -1.217 -2.705 1.00 93.81 212 GLY A C 1
ATOM 1628 O O . GLY A 1 212 ? 4.238 -2.047 -2.608 1.00 93.81 212 GLY A O 1
ATOM 1629 N N . CYS A 1 213 ? 6.419 -1.561 -2.553 1.00 95.56 213 CYS A N 1
ATOM 1630 C CA . CYS A 1 213 ? 6.837 -2.926 -2.199 1.00 95.56 213 CYS A CA 1
ATOM 1631 C C . CYS A 1 213 ? 8.155 -2.961 -1.386 1.00 95.56 213 CYS A C 1
ATOM 1633 O O . CYS A 1 213 ? 9.177 -3.396 -1.915 1.00 95.56 213 CYS A O 1
ATOM 1635 N N . PRO A 1 214 ? 8.137 -2.537 -0.106 1.00 96.19 214 PRO A N 1
ATOM 1636 C CA . PRO A 1 214 ? 7.018 -1.898 0.590 1.00 96.19 214 PRO A CA 1
ATOM 1637 C C . PRO A 1 214 ? 6.937 -0.381 0.306 1.00 96.19 214 PRO A C 1
ATOM 1639 O O . PRO A 1 214 ? 7.897 0.215 -0.191 1.00 96.19 214 PRO A O 1
ATOM 1642 N N . PRO A 1 215 ? 5.778 0.264 0.533 1.00 94.88 215 PRO A N 1
ATOM 1643 C CA . PRO A 1 215 ? 5.687 1.722 0.508 1.00 94.88 215 PRO A CA 1
ATOM 1644 C C . PRO A 1 215 ? 6.472 2.326 1.678 1.00 94.88 215 PRO A C 1
ATOM 1646 O O . PRO A 1 215 ? 6.409 1.814 2.789 1.00 94.88 215 PRO A O 1
ATOM 1649 N N . ARG A 1 216 ? 7.173 3.440 1.437 1.00 92.25 216 ARG A N 1
ATOM 1650 C CA . ARG A 1 216 ? 7.890 4.178 2.493 1.00 92.25 216 ARG A CA 1
ATOM 1651 C C . ARG A 1 216 ? 6.906 4.723 3.546 1.00 92.25 216 ARG A C 1
ATOM 1653 O O . ARG A 1 216 ? 5.759 5.010 3.180 1.00 92.25 216 ARG A O 1
ATOM 1660 N N . PRO A 1 217 ? 7.331 5.013 4.790 1.00 93.31 217 PRO A N 1
ATOM 1661 C CA . PRO A 1 217 ? 6.440 5.514 5.842 1.00 93.31 217 PRO A CA 1
ATOM 1662 C C . PRO A 1 217 ? 5.688 6.795 5.442 1.00 93.31 217 PRO A C 1
ATOM 1664 O O . PRO A 1 217 ? 4.491 6.932 5.698 1.00 93.31 217 PRO A O 1
ATOM 1667 N N . GLN A 1 218 ? 6.351 7.694 4.702 1.00 92.19 218 GLN A N 1
ATOM 1668 C CA . GLN A 1 218 ? 5.748 8.914 4.144 1.00 92.19 218 GLN A CA 1
ATOM 1669 C C . GLN A 1 218 ? 4.573 8.610 3.204 1.00 92.19 218 GLN A C 1
ATOM 1671 O O . GLN A 1 218 ? 3.540 9.279 3.253 1.00 92.19 218 GLN A O 1
ATOM 1676 N N . ALA A 1 219 ? 4.717 7.587 2.354 1.00 93.94 219 ALA A N 1
ATOM 1677 C CA . ALA A 1 219 ? 3.669 7.163 1.431 1.00 93.94 219 ALA A CA 1
ATOM 1678 C C . ALA A 1 219 ? 2.465 6.592 2.189 1.00 93.94 219 ALA A C 1
ATOM 1680 O O . ALA A 1 219 ? 1.321 6.843 1.801 1.00 93.94 219 ALA A O 1
ATOM 1681 N N . ILE A 1 220 ? 2.716 5.865 3.286 1.00 96.31 220 ILE A N 1
ATOM 1682 C CA . ILE A 1 220 ? 1.654 5.309 4.129 1.00 96.31 220 ILE A CA 1
ATOM 1683 C C . ILE A 1 220 ? 0.859 6.437 4.791 1.00 96.31 220 ILE A C 1
ATOM 1685 O O . ILE A 1 220 ? -0.365 6.478 4.668 1.00 96.31 220 ILE A O 1
ATOM 1689 N N . ILE A 1 221 ? 1.542 7.410 5.400 1.00 94.00 221 ILE A N 1
ATOM 1690 C CA . ILE A 1 221 ? 0.905 8.582 6.022 1.00 94.00 221 ILE A CA 1
ATOM 1691 C C . ILE A 1 221 ? 0.108 9.393 5.003 1.00 94.00 221 ILE A C 1
ATOM 1693 O O . ILE A 1 221 ? -1.036 9.768 5.267 1.00 94.00 221 ILE A O 1
ATOM 1697 N N . TYR A 1 222 ? 0.676 9.638 3.821 1.00 93.94 222 TYR A N 1
ATOM 1698 C CA . TYR A 1 222 ? -0.033 10.321 2.743 1.00 93.94 222 TYR A CA 1
ATOM 1699 C C . TYR A 1 222 ? -1.298 9.556 2.324 1.00 93.94 222 TYR A C 1
ATOM 1701 O O . TYR A 1 222 ? -2.356 10.152 2.110 1.00 93.94 222 TYR A O 1
ATOM 1709 N N . GLY A 1 223 ? -1.215 8.227 2.251 1.00 95.19 223 GLY A N 1
ATOM 1710 C CA . GLY A 1 223 ? -2.360 7.363 1.996 1.00 95.19 223 GLY A CA 1
ATOM 1711 C C . GLY A 1 223 ? -3.448 7.470 3.064 1.00 95.19 223 GLY A C 1
ATOM 1712 O O . GLY A 1 223 ? -4.617 7.642 2.714 1.00 95.19 223 GLY A O 1
ATOM 1713 N N . ILE A 1 224 ? -3.073 7.467 4.348 1.00 95.19 224 ILE A N 1
ATOM 1714 C CA . ILE A 1 224 ? -4.001 7.676 5.473 1.00 95.19 224 ILE A CA 1
ATOM 1715 C C . ILE A 1 224 ? -4.658 9.061 5.366 1.00 95.19 224 ILE A C 1
ATOM 1717 O O . ILE A 1 224 ? -5.885 9.171 5.403 1.00 95.19 224 ILE A O 1
ATOM 1721 N N . LEU A 1 225 ? -3.874 10.120 5.137 1.00 93.44 225 LEU A N 1
ATOM 1722 C CA . LEU A 1 225 ? -4.374 11.487 4.940 1.00 93.44 225 LEU A CA 1
ATOM 1723 C C . LEU A 1 225 ? -5.390 11.575 3.787 1.00 93.44 225 LEU A C 1
ATOM 1725 O O . LEU A 1 225 ? -6.383 12.315 3.864 1.00 93.44 225 LEU A O 1
ATOM 1729 N N . LYS A 1 226 ? -5.136 10.838 2.699 1.00 93.75 226 LYS A N 1
ATOM 1730 C CA . LYS A 1 226 ? -6.023 10.761 1.534 1.00 93.75 226 LYS A CA 1
ATOM 1731 C C . LYS A 1 226 ? -7.297 9.970 1.836 1.00 93.75 226 LYS A C 1
ATOM 1733 O O . LYS A 1 226 ? -8.357 10.369 1.352 1.00 93.75 226 LYS A O 1
ATOM 1738 N N . ALA A 1 227 ? -7.212 8.916 2.650 1.00 93.56 227 ALA A N 1
ATOM 1739 C CA . ALA A 1 227 ? -8.353 8.108 3.081 1.00 93.56 227 ALA A CA 1
ATOM 1740 C C . ALA A 1 227 ? -9.301 8.900 3.989 1.00 93.56 227 ALA A C 1
ATOM 1742 O O . ALA A 1 227 ? -10.498 8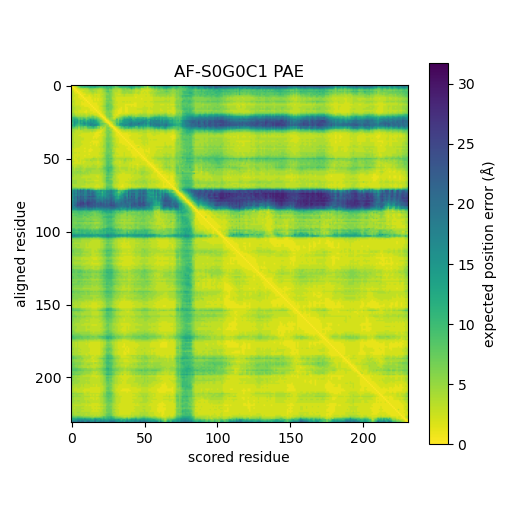.950 3.715 1.00 93.56 227 ALA A O 1
ATOM 1743 N N . ILE A 1 228 ? -8.768 9.624 4.979 1.00 90.31 228 ILE A N 1
ATOM 1744 C CA . ILE A 1 228 ? -9.566 10.493 5.865 1.00 90.31 228 ILE A CA 1
ATOM 1745 C C . ILE A 1 228 ? -10.336 11.551 5.062 1.00 90.31 228 ILE A C 1
ATOM 1747 O O . ILE A 1 228 ? -11.451 11.909 5.414 1.00 90.31 228 ILE A O 1
ATOM 1751 N N . GLY A 1 229 ? -9.778 12.027 3.943 1.00 82.88 229 GLY A N 1
ATOM 1752 C CA . GLY A 1 229 ? -10.459 12.967 3.049 1.00 82.88 229 GLY A CA 1
ATOM 1753 C C . GLY A 1 229 ? -11.683 12.414 2.301 1.00 82.88 229 GLY A C 1
ATOM 1754 O O . GLY A 1 229 ? -12.236 13.149 1.483 1.00 82.88 229 GLY A O 1
ATOM 1755 N N . ARG A 1 230 ? -12.068 11.142 2.490 1.00 74.56 230 ARG A N 1
ATOM 1756 C CA . ARG A 1 230 ? -13.306 10.554 1.940 1.00 74.56 230 ARG A CA 1
ATOM 1757 C C . ARG A 1 230 ? -14.480 10.560 2.917 1.00 74.56 230 ARG A C 1
ATOM 1759 O O . ARG A 1 230 ? -15.613 10.482 2.449 1.00 74.56 230 ARG A O 1
ATOM 1766 N N . MET A 1 231 ? -14.210 10.624 4.219 1.00 63.97 231 MET A N 1
ATOM 1767 C CA . MET A 1 231 ? -15.228 10.880 5.244 1.00 63.97 231 MET A CA 1
ATOM 1768 C C . MET A 1 231 ? -15.523 12.367 5.277 1.00 63.97 231 MET A C 1
ATOM 1770 O O . MET A 1 231 ? -16.662 12.761 5.606 1.00 63.97 231 MET A O 1
#

Foldseek 3Di:
DVQDPVPCQLQVQQLQSQWDFDQDPVVRDTDIAGQLLQDAPPCPSCVRRPRSPDDDDPALLQKDQASVSSGPDDPPPDPPPPPHPDLVNLLVLLLVLCCVQVVRAAEEEEAEQAAPCQQVVQVVCCVDPVNNSVVSRYHYDPALCPHQEYEYEAQRFPVSLVVVLVSVVNHDPPHAYEYFESSQSANHSNHPPPGGDRHPVSRDPHRMYQYYNHRHNSSVSSRSSSRSVVD

Organism: NCBI:txid1195236

Sequence (231 aa):
YNKCKKCMACTSICPTGAIVFADNDREKTRLPAVNLDECIFCRFCEENCPEGAICLTNRFELAQKSREALRSSPLYIQEDEVMGLEYELLGKQLKEKVYSRFGKSLHIREVDAGSCNGCDYEINALGSPYNDIERFGIHFVASPRHADMLLVTGCVSRNMEEALIKTYNAAPSPKLVVAVGACACSGGIFKNSYAGKNGVDRVLPVDVYIPGCPPRPQAIIYGILKAIGRM

Solvent-accessible surface area (backbone atoms only — not comparable to full-atom values): 12382 Å² total; per-residue (Å²): 110,93,52,57,82,80,78,54,53,36,37,76,58,34,89,54,55,22,44,43,74,40,79,33,88,90,73,78,41,75,40,74,22,60,29,38,32,33,30,52,83,80,52,53,36,35,77,55,30,94,61,61,52,45,78,90,73,84,75,45,88,64,44,30,66,46,71,64,71,30,46,65,70,63,74,81,76,64,90,62,84,76,73,55,77,53,69,66,60,53,42,51,56,34,24,56,49,30,37,75,76,51,79,45,50,43,29,31,17,77,42,79,20,59,52,90,55,54,50,57,51,36,56,55,46,33,70,33,89,88,56,42,41,51,86,36,26,42,43,83,43,94,48,40,65,68,18,44,28,37,42,32,28,18,18,29,21,68,85,33,45,63,59,51,52,53,44,60,70,51,24,50,82,80,60,46,32,31,21,40,15,8,23,7,47,37,8,22,85,53,43,88,38,88,59,36,52,44,7,41,67,77,80,43,83,56,52,24,34,25,47,18,63,51,39,54,56,68,22,51,52,49,28,52,46,56,42,60,73,74,114

InterPro domains:
  IPR006137 NADH:ubiquinone oxidoreductase-like, 20kDa subunit [PF01058] (116-226)
  IPR006138 NADH-ubiquinone oxidoreductase, 20 Kd subunit [PS01150] (199-215)
  IPR017896 4Fe-4S ferredoxin-type, iron-sulphur binding domain [PF12838] (3-53)
  IPR017896 4Fe-4S ferredoxin-type, iron-sulphur binding domain [PS51379] (1-24)
  IPR017896 4Fe-4S ferredoxin-type, iron-sulphur binding domain [PS51379] (30-59)
  IPR017900 4Fe-4S ferredoxin, iron-sulphur binding, conserved site [PS00198] (39-50)
  IPR052375 Complex I 20 kDa subunit-like [PTHR42989] (83-230)

Nearest PDB structures (foldseek):
  7ard-assembly1_B  TM=8.708E-01  e=2.277E-13  Polytomella sp. Pringsheim 198.80
  8om1-assembly1_B  TM=8.544E-01  e=8.002E-14  Mus musculus
  8qby-assembly1_B  TM=8.678E-01  e=1.231E-13  Paracoccus denitrificans PD1222
  6yj4-assembly1_B  TM=8.594E-01  e=7.330E-13  Yarrowia lipolytica
  8bee-assembly1_B  TM=8.120E-01  e=3.503E-13  Arabidopsis thaliana